Protein AF-A0A9E3G7X3-F1 (afdb_monomer)

Sequence (199 aa):
NNFGLGNSGVGNTGIGNAAGGNTGFGNGGSGNTGFGDAGADNTGFFNAGSANTGFWNSSDANTGNGNSGVANTGFWNSGNANTGFGNTTNSGATNSGYDNTGTYVSGFGNTASGGQVNNGISGVGNRASGGAENVSVSGFFNTFTAGNYINGYGSGIGNTGLALSLPDFGLPGATYSGSTSGFFNMGSDLSGIFSLGAL

Solvent-accessible surface area (backbone atoms only — not comparable to full-atom values): 8558 Å² total; per-residue (Å²): 106,64,45,79,45,78,56,43,72,40,50,25,37,40,37,48,26,33,52,23,47,24,35,40,35,46,23,38,37,36,47,24,42,31,35,49,26,36,41,34,49,26,36,41,34,45,28,38,37,34,48,26,37,38,33,48,26,31,48,29,49,24,37,41,37,48,28,34,41,38,44,29,37,39,35,47,28,34,39,30,55,32,76,49,39,35,38,65,45,36,50,88,38,58,55,48,60,36,51,37,42,47,34,29,24,38,39,38,53,26,41,43,50,66,28,84,43,44,43,70,31,45,45,50,60,12,48,21,61,32,36,51,22,16,34,21,16,21,37,70,52,3,38,8,46,31,22,64,55,38,10,7,54,20,42,54,40,50,4,35,9,42,46,58,69,68,84,88,83,87,62,94,78,60,55,30,26,5,38,15,17,30,37,44,20,40,30,54,37,76,54,54,50,76,52,49,74,57,133

Structure (mmCIF, N/CA/C/O backbone):
data_AF-A0A9E3G7X3-F1
#
_entry.id   AF-A0A9E3G7X3-F1
#
loop_
_atom_site.group_PDB
_atom_site.id
_atom_site.type_symbol
_atom_site.label_atom_id
_atom_site.label_alt_id
_atom_site.label_comp_id
_atom_site.label_asym_id
_atom_site.label_entity_id
_atom_site.label_seq_id
_atom_site.pdbx_PDB_ins_code
_atom_site.Cartn_x
_atom_site.Cartn_y
_atom_site.Cartn_z
_atom_site.occupancy
_atom_site.B_iso_or_equiv
_atom_site.auth_seq_id
_atom_site.auth_comp_id
_atom_site.auth_asym_id
_atom_site.auth_atom_id
_atom_site.pdbx_PDB_model_num
ATOM 1 N N . ASN A 1 1 ? 23.706 0.428 -26.810 1.00 90.19 1 ASN A N 1
ATOM 2 C CA . ASN A 1 1 ? 22.729 0.399 -27.926 1.00 90.19 1 ASN A CA 1
ATOM 3 C C . ASN A 1 1 ? 21.332 0.213 -27.369 1.00 90.19 1 ASN A C 1
ATOM 5 O O . ASN A 1 1 ? 21.219 -0.334 -26.279 1.00 90.19 1 ASN A O 1
ATOM 9 N N . ASN A 1 2 ? 20.312 0.650 -28.105 1.00 96.50 2 ASN A N 1
ATOM 10 C CA . ASN A 1 2 ? 18.897 0.403 -27.809 1.00 96.50 2 ASN A CA 1
ATOM 11 C C . ASN A 1 2 ? 18.303 -0.453 -28.937 1.00 96.50 2 ASN A C 1
ATOM 13 O O . ASN A 1 2 ? 18.850 -0.465 -30.042 1.00 96.50 2 ASN A O 1
ATOM 17 N N . PHE A 1 3 ? 17.190 -1.134 -28.677 1.00 97.69 3 PHE A N 1
ATOM 18 C CA . PHE A 1 3 ? 16.440 -1.907 -29.667 1.00 97.69 3 PHE A CA 1
ATOM 19 C C . PHE A 1 3 ? 14.992 -1.408 -29.746 1.00 97.69 3 PHE A C 1
ATOM 21 O O . PHE A 1 3 ? 14.364 -1.152 -28.721 1.00 97.69 3 PHE A O 1
ATOM 28 N N . GLY A 1 4 ? 14.456 -1.258 -30.959 1.00 97.12 4 GLY A N 1
ATOM 29 C CA . GLY A 1 4 ? 13.139 -0.659 -31.198 1.00 97.12 4 GLY A CA 1
ATOM 30 C C . GLY A 1 4 ? 13.181 0.864 -31.400 1.00 97.12 4 GLY A C 1
ATOM 31 O O . GLY A 1 4 ? 14.176 1.402 -31.884 1.00 97.12 4 GLY A O 1
ATOM 32 N N . LEU A 1 5 ? 12.082 1.561 -31.096 1.00 97.81 5 LEU A N 1
ATOM 33 C CA . LEU A 1 5 ? 11.776 2.895 -31.637 1.00 97.81 5 LEU A CA 1
ATOM 34 C C . LEU A 1 5 ? 11.761 3.996 -30.566 1.00 97.81 5 LEU A C 1
ATOM 36 O O . LEU A 1 5 ? 11.188 3.825 -29.498 1.00 97.81 5 LEU A O 1
ATOM 40 N N . GLY A 1 6 ? 12.347 5.160 -30.858 1.00 97.19 6 GLY A N 1
ATOM 41 C CA . GLY A 1 6 ? 12.236 6.354 -30.001 1.00 97.19 6 GLY A CA 1
ATOM 42 C C . GLY A 1 6 ? 12.874 6.249 -28.606 1.00 97.19 6 GLY A C 1
ATOM 43 O O . GLY A 1 6 ? 12.616 7.101 -27.765 1.00 97.19 6 GLY A O 1
ATOM 44 N N . ASN A 1 7 ? 13.687 5.221 -28.338 1.00 97.69 7 ASN A N 1
ATOM 45 C CA . ASN A 1 7 ? 14.315 5.019 -27.031 1.00 97.69 7 ASN A CA 1
ATOM 46 C C . ASN A 1 7 ? 15.522 5.954 -26.827 1.00 97.69 7 ASN A C 1
ATOM 48 O O . ASN A 1 7 ? 16.481 5.900 -27.603 1.00 97.69 7 ASN A O 1
ATOM 52 N N . SER A 1 8 ? 15.518 6.732 -25.745 1.00 97.12 8 SER A N 1
ATOM 53 C CA . SER A 1 8 ? 16.608 7.629 -25.340 1.00 97.12 8 SER A CA 1
ATOM 54 C C . SER A 1 8 ? 17.508 6.982 -24.282 1.00 97.12 8 SER A C 1
ATOM 56 O O . SER A 1 8 ? 17.023 6.254 -23.418 1.00 97.12 8 SER A O 1
ATOM 58 N N . GLY A 1 9 ? 18.817 7.242 -24.328 1.00 95.62 9 GLY A N 1
ATOM 59 C CA . GLY A 1 9 ? 19.801 6.649 -23.414 1.00 95.62 9 GLY A CA 1
ATOM 60 C C . GLY A 1 9 ? 20.298 5.262 -23.854 1.00 95.62 9 GLY A C 1
ATOM 61 O O . GLY A 1 9 ? 20.584 5.084 -25.039 1.00 95.62 9 GLY A O 1
ATOM 62 N N . VAL A 1 10 ? 20.474 4.301 -22.935 1.00 96.88 10 VAL A N 1
ATOM 63 C CA . VAL A 1 10 ? 21.293 3.085 -23.167 1.00 96.88 10 VAL A CA 1
ATOM 64 C C . VAL A 1 10 ? 20.646 1.785 -22.670 1.00 96.88 10 VAL A C 1
ATOM 66 O O . VAL A 1 10 ? 20.253 1.676 -21.517 1.00 96.88 10 VAL A O 1
ATOM 69 N N . GLY A 1 11 ? 20.634 0.742 -23.506 1.00 97.44 11 GLY A N 1
ATOM 70 C CA . GLY A 1 11 ? 20.198 -0.612 -23.132 1.00 97.44 11 GLY A CA 1
ATOM 71 C C . GLY A 1 11 ? 18.681 -0.816 -23.162 1.00 97.44 11 GLY A C 1
ATOM 72 O O . GLY A 1 11 ? 18.201 -1.851 -22.720 1.00 97.44 11 GLY A O 1
ATOM 73 N N . ASN A 1 12 ? 17.929 0.160 -23.673 1.00 98.19 12 ASN A N 1
ATOM 74 C CA . ASN A 1 12 ? 16.469 0.121 -23.703 1.00 98.19 12 ASN A CA 1
ATOM 75 C C . ASN A 1 12 ? 15.942 -0.752 -24.855 1.00 98.19 12 ASN A C 1
ATOM 77 O O . ASN A 1 12 ? 16.444 -0.658 -25.978 1.00 98.19 12 ASN A O 1
ATOM 81 N N . THR A 1 13 ? 14.898 -1.543 -24.596 1.00 98.62 13 THR A N 1
ATOM 82 C CA . THR A 1 13 ? 14.279 -2.483 -25.547 1.00 98.62 13 THR A CA 1
ATOM 83 C C . THR A 1 13 ? 12.776 -2.231 -25.657 1.00 98.62 13 THR A C 1
ATOM 85 O O . THR A 1 13 ? 12.042 -2.444 -24.700 1.00 98.62 13 THR A O 1
ATOM 88 N N . GLY A 1 14 ? 12.289 -1.812 -26.827 1.00 97.94 14 GLY A N 1
ATOM 89 C CA . GLY A 1 14 ? 10.863 -1.554 -27.070 1.00 97.94 14 GLY A CA 1
ATOM 90 C C . GLY A 1 14 ? 10.613 -0.165 -27.651 1.00 97.94 14 GLY A C 1
ATOM 91 O O . GLY A 1 14 ? 11.275 0.204 -28.622 1.00 97.94 14 GLY A O 1
ATOM 92 N N . ILE A 1 15 ? 9.658 0.601 -27.112 1.00 98.50 15 ILE A N 1
ATOM 93 C CA . ILE A 1 15 ? 9.260 1.904 -27.676 1.00 98.50 15 ILE A CA 1
ATOM 94 C C . ILE A 1 15 ? 9.267 3.021 -26.626 1.00 98.50 15 ILE A C 1
ATOM 96 O O . ILE A 1 15 ? 8.628 2.904 -25.588 1.00 98.50 15 ILE A O 1
ATOM 100 N N . GLY A 1 16 ? 9.918 4.145 -26.937 1.00 97.88 16 GLY A N 1
ATOM 101 C CA . GLY A 1 16 ? 9.778 5.409 -26.200 1.00 97.88 16 GLY A CA 1
ATOM 102 C C . GLY A 1 16 ? 10.362 5.432 -24.784 1.00 97.88 16 GLY A C 1
ATOM 103 O O . GLY A 1 16 ? 10.034 6.333 -24.019 1.00 97.88 16 GLY A O 1
ATOM 104 N N . ASN A 1 17 ? 11.201 4.462 -24.416 1.00 98.25 17 ASN A N 1
ATOM 105 C CA . ASN A 1 17 ? 11.789 4.387 -23.077 1.00 98.25 17 ASN A CA 1
ATOM 106 C C . ASN A 1 17 ? 12.952 5.385 -22.908 1.00 98.25 17 ASN A C 1
ATOM 108 O O . ASN A 1 17 ? 13.669 5.680 -23.869 1.00 98.25 17 ASN A O 1
ATOM 112 N N . ALA A 1 18 ? 13.180 5.866 -21.686 1.00 97.94 18 ALA A N 1
ATOM 113 C CA . ALA A 1 18 ? 14.187 6.877 -21.356 1.00 97.94 18 ALA A CA 1
ATOM 114 C C . ALA A 1 18 ? 15.157 6.421 -20.249 1.00 97.94 18 ALA A C 1
ATOM 116 O O . ALA A 1 18 ? 14.822 5.585 -19.417 1.00 97.94 18 ALA A O 1
ATOM 117 N N . ALA A 1 19 ? 16.356 7.014 -20.228 1.00 96.94 19 ALA A N 1
ATOM 118 C CA . ALA A 1 19 ? 17.500 6.636 -19.389 1.00 96.94 19 ALA A CA 1
ATOM 119 C C . ALA A 1 19 ? 18.101 5.252 -19.726 1.00 96.94 19 ALA A C 1
ATOM 121 O O . ALA A 1 19 ? 18.911 5.212 -20.655 1.00 96.94 19 ALA A O 1
ATOM 122 N N . GLY A 1 20 ? 17.786 4.125 -19.073 1.00 96.94 20 GLY A N 1
ATOM 123 C CA . GLY A 1 20 ? 18.465 2.876 -19.462 1.00 96.94 20 GLY A CA 1
ATOM 124 C C . GLY A 1 20 ? 17.998 1.529 -18.910 1.00 96.94 20 GLY A C 1
ATOM 125 O O . GLY A 1 20 ? 17.406 1.424 -17.847 1.00 96.94 20 GLY A O 1
ATOM 126 N N . GLY A 1 21 ? 18.306 0.464 -19.653 1.00 97.62 21 GLY A N 1
ATOM 127 C CA . GLY A 1 21 ? 17.994 -0.926 -19.286 1.00 97.62 21 GLY A CA 1
ATOM 128 C C . GLY A 1 21 ? 16.502 -1.285 -19.231 1.00 97.62 21 GLY A C 1
ATOM 129 O O . GLY A 1 21 ? 16.170 -2.388 -18.809 1.00 97.62 21 GLY A O 1
ATOM 130 N N . ASN A 1 22 ? 15.600 -0.388 -19.634 1.00 98.38 22 ASN A N 1
ATOM 131 C CA . ASN A 1 22 ? 14.158 -0.615 -19.563 1.00 98.38 22 ASN A CA 1
ATOM 132 C C . ASN A 1 22 ? 13.673 -1.491 -20.726 1.00 98.38 22 ASN A C 1
ATOM 134 O O . ASN A 1 22 ? 14.136 -1.345 -21.861 1.00 98.38 22 ASN A O 1
ATOM 138 N N . THR A 1 23 ? 12.678 -2.336 -20.467 1.00 98.62 23 THR A N 1
ATOM 139 C CA . THR A 1 23 ? 12.019 -3.175 -21.475 1.00 98.62 23 THR A CA 1
ATOM 140 C C . THR A 1 23 ? 10.526 -2.857 -21.544 1.00 98.62 23 THR A C 1
ATOM 142 O O . THR A 1 23 ? 9.855 -2.798 -20.519 1.00 98.62 23 THR A O 1
ATOM 145 N N . GLY A 1 24 ? 9.988 -2.671 -22.750 1.00 98.19 24 GLY A N 1
ATOM 146 C CA . GLY A 1 24 ? 8.573 -2.367 -22.976 1.00 98.19 24 GLY A CA 1
ATOM 147 C C . GLY A 1 24 ? 8.337 -0.962 -23.530 1.00 98.19 24 GLY A C 1
ATOM 148 O O . GLY A 1 24 ? 8.945 -0.586 -24.537 1.00 98.19 24 GLY A O 1
ATOM 149 N N . PHE A 1 25 ? 7.401 -0.216 -22.943 1.00 98.56 25 PHE A N 1
ATOM 150 C CA . PHE A 1 25 ? 6.787 0.952 -23.583 1.00 98.56 25 PHE A CA 1
ATOM 151 C C . PHE A 1 25 ? 6.736 2.180 -22.664 1.00 98.56 25 PHE A C 1
ATOM 153 O O . PHE A 1 25 ?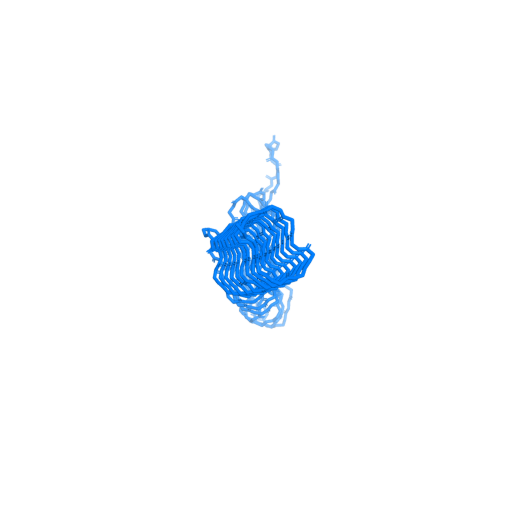 6.021 2.184 -21.669 1.00 98.56 25 PHE A O 1
ATOM 160 N N . GLY A 1 26 ? 7.418 3.261 -23.043 1.00 98.12 26 GLY A N 1
ATOM 161 C CA . GLY A 1 26 ? 7.316 4.563 -22.372 1.00 98.12 26 GLY A CA 1
ATOM 162 C C . GLY A 1 26 ? 7.872 4.614 -20.945 1.00 98.12 26 GLY A C 1
ATOM 163 O O . GLY A 1 26 ? 7.539 5.540 -20.211 1.00 98.12 26 GLY A O 1
ATOM 164 N N . ASN A 1 27 ? 8.700 3.646 -20.545 1.00 98.44 27 ASN A N 1
ATOM 165 C CA . ASN A 1 27 ? 9.263 3.580 -19.198 1.00 98.44 27 ASN A CA 1
ATOM 166 C C . ASN A 1 27 ? 10.404 4.595 -19.026 1.00 98.44 27 ASN A C 1
ATOM 168 O O . ASN A 1 27 ? 11.242 4.754 -19.919 1.00 98.44 27 ASN A O 1
ATOM 172 N N . GLY A 1 28 ? 10.468 5.268 -17.878 1.00 97.88 28 GLY A N 1
ATOM 173 C CA . GLY A 1 28 ? 11.452 6.312 -17.591 1.00 97.88 28 GLY A CA 1
ATOM 174 C C . GLY A 1 28 ? 12.301 6.001 -16.364 1.00 97.88 28 GLY A C 1
ATOM 175 O O . GLY A 1 28 ? 11.782 5.937 -15.256 1.00 97.88 28 GLY A O 1
ATOM 176 N N . GLY A 1 29 ? 13.617 5.874 -16.545 1.00 97.25 29 GLY A N 1
ATOM 177 C CA . GLY A 1 29 ? 14.556 5.597 -15.454 1.00 97.25 29 GLY A CA 1
ATOM 178 C C . GLY A 1 29 ? 15.401 4.360 -15.742 1.00 97.25 29 GLY A C 1
ATOM 179 O O . GLY A 1 29 ? 15.923 4.231 -16.851 1.00 97.25 29 GLY A O 1
ATOM 180 N N . SER A 1 30 ? 15.576 3.474 -14.763 1.00 98.12 30 SER A N 1
ATOM 181 C CA . SER A 1 30 ? 16.470 2.314 -14.868 1.00 98.12 30 SER A CA 1
ATOM 182 C C . SER A 1 30 ? 15.759 0.972 -14.694 1.00 98.12 30 SER A C 1
ATOM 184 O O . SER A 1 30 ? 15.045 0.786 -13.720 1.00 98.12 30 SER A O 1
ATOM 186 N N . GLY A 1 31 ? 15.999 0.013 -15.591 1.00 98.12 31 GLY A N 1
ATOM 187 C CA . GLY A 1 31 ? 15.657 -1.406 -15.375 1.00 98.12 31 GLY A CA 1
ATOM 188 C C . GLY A 1 31 ? 14.166 -1.780 -15.425 1.00 98.12 31 GLY A C 1
ATOM 189 O O . GLY A 1 31 ? 13.826 -2.951 -15.270 1.00 98.12 31 GLY A O 1
ATOM 190 N N . ASN A 1 32 ? 13.263 -0.826 -15.669 1.00 98.56 32 ASN A N 1
ATOM 191 C CA . ASN A 1 32 ? 11.822 -1.070 -15.588 1.00 98.56 32 ASN A CA 1
ATOM 192 C C . ASN A 1 32 ? 11.317 -1.954 -16.747 1.00 98.56 32 ASN A C 1
ATOM 194 O O . ASN A 1 32 ? 11.639 -1.699 -17.913 1.00 98.56 32 ASN A O 1
ATOM 198 N N . THR A 1 33 ? 10.492 -2.958 -16.448 1.00 98.69 33 THR A N 1
ATOM 199 C CA . THR A 1 33 ? 9.965 -3.941 -17.412 1.00 98.69 33 THR A CA 1
ATOM 200 C C . THR A 1 33 ? 8.437 -3.895 -17.460 1.00 98.69 33 THR A C 1
ATOM 202 O O . THR A 1 33 ? 7.761 -4.529 -16.653 1.00 98.69 33 THR A O 1
ATOM 205 N N . GLY A 1 34 ? 7.874 -3.151 -18.413 1.00 98.25 34 GLY A N 1
ATOM 206 C CA . GLY A 1 34 ? 6.443 -2.839 -18.389 1.00 98.25 34 GLY A CA 1
ATOM 207 C C . GLY A 1 34 ? 5.985 -1.720 -19.323 1.00 98.25 34 GLY A C 1
ATOM 208 O O . GLY A 1 34 ? 6.565 -1.513 -20.395 1.00 98.25 34 GLY A O 1
ATOM 209 N N . PHE A 1 35 ? 4.929 -1.014 -18.921 1.00 98.62 35 PHE A N 1
ATOM 210 C CA . PHE A 1 35 ? 4.345 0.124 -19.634 1.00 98.62 35 PHE A CA 1
ATOM 211 C C . PHE A 1 35 ? 4.196 1.342 -18.714 1.00 98.62 35 PHE A C 1
ATOM 213 O O . PHE A 1 35 ? 3.469 1.287 -17.723 1.00 98.62 35 PHE A O 1
ATOM 220 N N . GLY A 1 36 ? 4.788 2.476 -19.090 1.00 98.25 36 GLY A N 1
ATOM 221 C CA . GLY A 1 36 ? 4.655 3.748 -18.374 1.00 98.25 36 GLY A CA 1
ATOM 222 C C . GLY A 1 36 ? 5.210 3.742 -16.946 1.00 98.25 36 GLY A C 1
ATOM 223 O O . GLY A 1 36 ? 4.801 4.581 -16.147 1.00 98.25 36 GLY A O 1
ATOM 224 N N . ASP A 1 37 ? 6.095 2.800 -16.612 1.00 98.50 37 ASP A N 1
ATOM 225 C CA . ASP A 1 37 ? 6.743 2.717 -15.301 1.00 98.50 37 ASP A CA 1
ATOM 226 C C . ASP A 1 37 ? 7.823 3.809 -15.150 1.00 98.50 37 ASP A C 1
ATOM 228 O O . ASP A 1 37 ? 8.566 4.102 -16.092 1.00 98.50 37 ASP A O 1
ATOM 232 N N . ALA A 1 38 ? 7.938 4.407 -13.963 1.00 98.38 38 ALA A N 1
ATOM 233 C CA . ALA A 1 38 ? 8.836 5.524 -13.678 1.00 98.38 38 ALA A CA 1
ATOM 234 C C . ALA A 1 38 ? 9.695 5.275 -12.426 1.00 98.38 38 ALA A C 1
ATOM 236 O O . ALA A 1 38 ? 9.171 5.032 -11.343 1.00 98.38 38 ALA A O 1
ATOM 237 N N . GLY A 1 39 ? 11.017 5.404 -12.550 1.00 98.00 39 GLY A N 1
ATOM 238 C CA . GLY A 1 39 ? 11.973 5.173 -11.463 1.00 98.00 39 GLY A CA 1
ATOM 239 C C . GLY A 1 39 ? 12.878 3.971 -11.735 1.00 98.00 39 GLY A C 1
ATOM 240 O O . GLY A 1 39 ? 13.486 3.908 -12.805 1.00 98.00 39 GLY A O 1
ATOM 241 N N . ALA A 1 40 ? 13.011 3.053 -10.779 1.00 98.50 40 ALA A N 1
ATOM 242 C CA . ALA A 1 40 ? 13.973 1.950 -10.836 1.00 98.50 40 ALA A CA 1
ATOM 243 C C . ALA A 1 40 ? 13.321 0.566 -10.689 1.00 98.50 40 ALA A C 1
ATOM 245 O O . ALA A 1 40 ? 12.517 0.353 -9.790 1.00 98.50 40 ALA A O 1
ATOM 246 N N . ASP A 1 41 ? 13.718 -0.393 -11.526 1.00 98.56 41 ASP A N 1
ATOM 247 C CA . ASP A 1 41 ? 13.474 -1.837 -11.373 1.00 98.56 41 ASP A CA 1
ATOM 248 C C . ASP A 1 41 ? 11.997 -2.253 -11.186 1.00 98.56 41 ASP A C 1
ATOM 250 O O . ASP A 1 41 ? 11.698 -3.333 -10.673 1.00 98.56 41 ASP A O 1
ATOM 254 N N . ASN A 1 42 ? 11.047 -1.413 -11.610 1.00 98.62 42 ASN A N 1
ATOM 255 C CA . ASN A 1 42 ? 9.621 -1.727 -11.543 1.00 98.62 42 ASN A CA 1
ATOM 256 C C . ASN A 1 42 ? 9.225 -2.728 -12.641 1.00 98.62 42 ASN A C 1
ATOM 258 O O . ASN A 1 42 ? 9.807 -2.738 -13.725 1.00 98.62 42 ASN A O 1
ATOM 262 N N . THR A 1 43 ? 8.208 -3.551 -12.394 1.00 98.75 43 THR A N 1
AT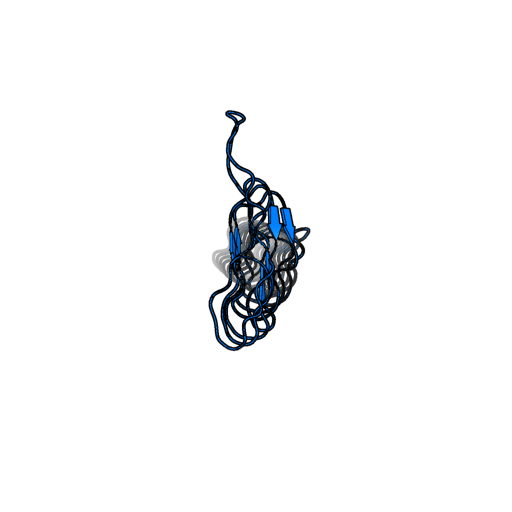OM 263 C CA . THR A 1 43 ? 7.688 -4.519 -13.369 1.00 98.75 43 THR A CA 1
ATOM 264 C C . THR A 1 43 ? 6.165 -4.453 -13.462 1.00 98.75 43 THR A C 1
ATOM 266 O O . THR A 1 43 ? 5.468 -4.913 -12.557 1.00 98.75 43 THR A O 1
ATOM 269 N N . GLY A 1 44 ? 5.632 -3.941 -14.574 1.00 98.38 44 GLY A N 1
ATOM 270 C CA . GLY A 1 44 ? 4.208 -4.039 -14.899 1.00 98.38 44 GLY A CA 1
ATOM 271 C C . GLY A 1 44 ? 3.648 -2.836 -15.654 1.00 98.38 44 GLY A C 1
ATOM 272 O O . GLY A 1 44 ? 3.853 -2.714 -16.860 1.00 98.38 44 GLY A O 1
ATOM 273 N N . PHE A 1 45 ? 2.822 -2.031 -14.984 1.00 98.69 45 PHE A N 1
ATOM 274 C CA . PHE A 1 45 ? 2.076 -0.932 -15.595 1.00 98.69 45 PHE A CA 1
ATOM 275 C C . PHE A 1 45 ? 1.948 0.268 -14.643 1.00 98.69 45 PHE A C 1
ATOM 277 O O . PHE A 1 45 ? 1.309 0.169 -13.593 1.00 98.69 45 PHE A O 1
ATOM 284 N N . PHE A 1 46 ? 2.452 1.429 -15.064 1.00 98.56 46 PHE A N 1
ATOM 285 C CA . PHE A 1 46 ? 2.280 2.727 -14.398 1.00 98.56 46 PHE A CA 1
ATOM 286 C C . PHE A 1 46 ? 2.723 2.774 -12.922 1.00 98.56 46 PHE A C 1
ATOM 288 O O . PHE A 1 46 ? 2.114 3.478 -12.115 1.00 98.56 46 PHE A O 1
ATOM 295 N N . ASN A 1 47 ? 3.756 2.022 -12.544 1.00 98.56 47 ASN A N 1
ATOM 296 C CA . ASN A 1 47 ? 4.342 2.093 -11.205 1.00 98.56 47 ASN A CA 1
ATOM 297 C C . ASN A 1 47 ? 5.327 3.273 -11.104 1.00 98.56 47 ASN A C 1
ATOM 299 O O . ASN A 1 47 ? 5.993 3.606 -12.083 1.00 98.56 47 ASN A O 1
ATOM 303 N N . ALA A 1 48 ? 5.449 3.892 -9.927 1.00 98.44 48 ALA A N 1
ATOM 304 C CA . ALA A 1 48 ? 6.294 5.068 -9.703 1.00 98.44 48 ALA A CA 1
ATOM 305 C C . ALA A 1 48 ? 7.160 4.942 -8.434 1.00 98.44 48 ALA A C 1
ATOM 307 O O . ALA A 1 48 ? 6.636 4.938 -7.324 1.00 98.44 48 ALA A O 1
ATOM 308 N N . GLY A 1 49 ? 8.484 4.909 -8.587 1.00 98.06 49 GLY A N 1
ATOM 309 C CA . GLY A 1 49 ? 9.456 4.715 -7.503 1.00 98.06 49 GLY A CA 1
ATOM 310 C C . GLY A 1 49 ? 10.348 3.504 -7.775 1.00 98.06 49 GLY A C 1
ATOM 311 O O . GLY A 1 49 ? 10.821 3.366 -8.905 1.00 98.06 49 GLY A O 1
ATOM 312 N N . SER A 1 50 ? 10.601 2.643 -6.786 1.00 98.50 50 SER A N 1
ATOM 313 C CA . SER A 1 50 ? 11.599 1.563 -6.909 1.00 98.50 50 SER A CA 1
ATOM 314 C C . SER A 1 50 ? 11.028 0.159 -6.687 1.00 98.50 50 SER A C 1
ATOM 316 O O . SER A 1 50 ? 10.295 -0.069 -5.731 1.00 98.50 50 SER A O 1
ATOM 318 N N . ALA A 1 51 ? 11.437 -0.820 -7.497 1.00 98.56 51 ALA A N 1
ATOM 319 C CA . ALA A 1 51 ? 11.206 -2.256 -7.290 1.00 98.56 51 ALA A CA 1
ATOM 320 C C . ALA A 1 51 ? 9.732 -2.688 -7.094 1.00 98.56 51 ALA A C 1
ATOM 322 O O . ALA A 1 51 ? 9.460 -3.712 -6.463 1.00 98.56 51 ALA A O 1
ATOM 323 N N . ASN A 1 52 ? 8.760 -1.930 -7.614 1.00 98.62 52 ASN A N 1
ATOM 324 C CA . ASN A 1 52 ? 7.346 -2.295 -7.516 1.00 98.62 52 ASN A CA 1
ATOM 325 C C . ASN A 1 52 ? 6.953 -3.318 -8.593 1.00 98.62 52 ASN A C 1
ATOM 327 O O . ASN A 1 52 ? 7.388 -3.216 -9.737 1.00 98.62 52 ASN A O 1
ATOM 331 N N . THR A 1 53 ? 6.069 -4.260 -8.268 1.00 98.75 53 THR A N 1
ATOM 332 C CA . THR A 1 53 ? 5.546 -5.265 -9.207 1.00 98.75 53 THR A CA 1
ATOM 333 C C . THR A 1 53 ? 4.024 -5.179 -9.315 1.00 98.75 53 THR A C 1
ATOM 335 O O . THR A 1 53 ? 3.318 -5.354 -8.324 1.00 98.75 53 THR A O 1
ATOM 338 N N . GLY A 1 54 ? 3.498 -4.969 -10.522 1.00 98.38 54 GLY A N 1
ATOM 339 C CA . GLY A 1 54 ? 2.063 -4.936 -10.810 1.00 98.38 54 GLY A CA 1
ATOM 340 C C . GLY A 1 54 ? 1.597 -3.609 -11.408 1.00 98.38 54 GLY A C 1
ATOM 341 O O . GLY A 1 54 ? 2.140 -3.169 -12.418 1.00 98.38 54 GLY A O 1
ATOM 342 N N . PHE A 1 55 ? 0.554 -3.005 -10.838 1.00 98.69 55 PHE A N 1
ATOM 343 C CA . PHE A 1 55 ? -0.194 -1.903 -11.452 1.00 98.69 55 PHE A CA 1
ATOM 344 C C . PHE A 1 55 ? -0.315 -0.697 -10.515 1.00 98.69 55 PHE A C 1
ATOM 346 O O . PHE A 1 55 ? -0.763 -0.859 -9.382 1.00 98.69 55 PHE A O 1
ATOM 353 N N . TRP A 1 56 ? -0.021 0.513 -10.996 1.00 98.44 56 TRP A N 1
ATOM 354 C CA . TRP A 1 56 ? -0.300 1.782 -10.294 1.00 98.44 56 TRP A CA 1
ATOM 355 C C . TRP A 1 56 ? 0.274 1.898 -8.866 1.00 98.44 56 TRP A C 1
ATOM 357 O O . TRP A 1 56 ? -0.276 2.622 -8.037 1.00 98.44 56 TRP A O 1
ATOM 367 N N . ASN A 1 57 ? 1.354 1.179 -8.545 1.00 98.31 57 ASN A N 1
ATOM 368 C CA . ASN A 1 57 ? 1.990 1.274 -7.229 1.00 98.31 57 ASN A CA 1
ATOM 369 C C . ASN A 1 57 ? 2.907 2.506 -7.135 1.00 98.31 57 ASN A C 1
ATOM 371 O O . ASN A 1 57 ? 3.440 2.963 -8.145 1.00 98.31 57 ASN A O 1
ATOM 375 N N . SER A 1 58 ? 3.120 3.032 -5.927 1.00 98.00 58 SER A N 1
ATOM 376 C CA . SER A 1 58 ? 3.894 4.258 -5.695 1.00 98.00 58 SER A CA 1
ATOM 377 C C . SER A 1 58 ? 4.811 4.189 -4.466 1.00 98.00 58 SER A C 1
ATOM 379 O O . SER A 1 58 ? 4.461 3.592 -3.448 1.00 98.00 58 SER A O 1
ATOM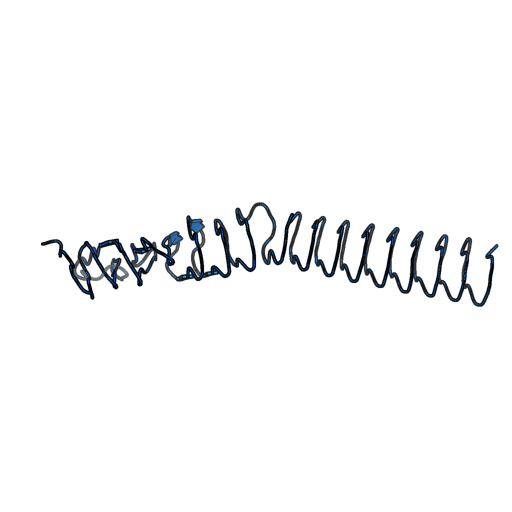 381 N N . SER A 1 59 ? 5.973 4.844 -4.549 1.00 97.56 59 SER A N 1
ATOM 382 C CA . SER A 1 59 ? 7.137 4.626 -3.672 1.00 97.56 59 SER A CA 1
ATOM 383 C C . SER A 1 59 ? 7.755 3.244 -3.927 1.00 97.56 59 SER A C 1
ATOM 385 O O . SER A 1 59 ? 8.100 2.982 -5.077 1.00 97.56 59 SER A O 1
ATOM 387 N N . ASP A 1 60 ? 7.968 2.370 -2.938 1.00 98.00 60 ASP A N 1
ATOM 388 C CA . ASP A 1 60 ? 9.039 1.364 -3.054 1.00 98.00 60 ASP A CA 1
ATOM 389 C C . ASP A 1 60 ? 8.636 -0.063 -2.655 1.00 98.00 60 ASP A C 1
ATOM 391 O O . ASP A 1 60 ? 7.953 -0.280 -1.661 1.00 98.00 60 ASP A O 1
ATOM 395 N N . ALA A 1 61 ? 9.123 -1.060 -3.397 1.00 98.19 61 ALA A N 1
ATOM 396 C CA . ALA A 1 61 ? 9.000 -2.498 -3.132 1.00 98.19 61 ALA A CA 1
ATOM 397 C C . ALA A 1 61 ? 7.561 -3.053 -3.003 1.00 98.19 61 ALA A C 1
ATOM 399 O O . ALA A 1 61 ? 7.357 -4.116 -2.412 1.00 98.19 61 ALA A O 1
ATOM 400 N N . ASN A 1 62 ? 6.544 -2.368 -3.536 1.00 98.06 62 ASN A N 1
ATOM 401 C CA . ASN A 1 62 ? 5.157 -2.829 -3.441 1.00 98.06 62 ASN A CA 1
ATOM 402 C C . ASN A 1 62 ? 4.825 -3.908 -4.481 1.00 98.06 62 ASN A C 1
ATOM 404 O O . ASN A 1 62 ? 5.270 -3.836 -5.623 1.00 98.06 62 ASN A O 1
ATOM 408 N N . THR A 1 63 ? 3.970 -4.867 -4.129 1.00 98.38 63 THR A N 1
ATOM 409 C CA . THR A 1 63 ? 3.490 -5.925 -5.032 1.00 98.38 63 THR A CA 1
ATOM 410 C C . THR A 1 63 ? 1.964 -5.928 -5.111 1.00 98.38 63 THR A C 1
ATOM 412 O O . THR A 1 63 ? 1.289 -6.082 -4.098 1.00 98.38 63 THR A O 1
ATOM 415 N N . GLY A 1 64 ? 1.400 -5.817 -6.314 1.00 97.75 64 GLY A N 1
ATOM 416 C CA . GLY A 1 64 ? -0.043 -5.872 -6.562 1.00 97.75 64 GLY A CA 1
ATOM 417 C C . GLY A 1 64 ? -0.577 -4.619 -7.255 1.00 97.75 64 GLY A C 1
ATOM 418 O O . GLY A 1 64 ? -0.037 -4.217 -8.286 1.00 97.75 64 GLY A O 1
ATOM 419 N N . ASN A 1 65 ? -1.666 -4.035 -6.751 1.00 97.94 65 ASN A N 1
ATOM 420 C CA . ASN A 1 65 ? -2.395 -2.956 -7.427 1.00 97.94 65 ASN A CA 1
ATOM 421 C C . ASN A 1 65 ? -2.625 -1.734 -6.522 1.00 97.94 65 ASN A C 1
ATOM 423 O O . ASN A 1 65 ? -3.205 -1.866 -5.446 1.00 97.94 65 ASN A O 1
ATOM 427 N N . GLY A 1 66 ? -2.238 -0.545 -6.985 1.00 97.06 66 GLY A N 1
ATOM 428 C CA . GLY A 1 66 ? -2.641 0.730 -6.386 1.00 97.06 66 GLY A CA 1
ATOM 429 C C . GLY A 1 66 ? -2.101 0.981 -4.977 1.00 97.06 66 GLY A C 1
ATOM 430 O O . GLY A 1 66 ? -2.737 1.701 -4.212 1.00 97.06 66 GLY A O 1
ATOM 431 N N . ASN A 1 67 ? -0.982 0.355 -4.599 1.00 97.00 67 ASN A N 1
ATOM 432 C CA . ASN A 1 67 ? -0.384 0.539 -3.277 1.00 97.00 67 ASN A CA 1
ATOM 433 C C . ASN A 1 67 ? 0.479 1.814 -3.211 1.00 97.00 67 ASN A C 1
ATOM 435 O O . ASN A 1 67 ? 0.986 2.294 -4.227 1.00 97.00 67 ASN A O 1
ATOM 439 N N . SER A 1 68 ? 0.680 2.358 -2.011 1.00 96.12 68 SER A N 1
ATOM 440 C CA . SER A 1 68 ? 1.475 3.571 -1.780 1.00 96.12 68 SER A CA 1
ATOM 441 C C . SER A 1 68 ? 2.297 3.490 -0.491 1.00 96.12 68 SER A C 1
ATOM 443 O O . SER A 1 68 ? 1.783 3.107 0.558 1.00 96.12 68 SER A O 1
ATOM 445 N N . GLY A 1 69 ? 3.575 3.866 -0.568 1.00 94.69 69 GLY A N 1
ATOM 446 C CA . GLY A 1 69 ? 4.548 3.717 0.522 1.00 94.69 69 GLY A CA 1
ATOM 447 C C . GLY A 1 69 ? 5.443 2.491 0.320 1.00 94.69 69 GLY A C 1
ATOM 448 O O . GLY A 1 69 ? 5.714 2.125 -0.820 1.00 94.69 69 GLY A O 1
ATOM 449 N N . VAL A 1 70 ? 5.964 1.884 1.388 1.00 95.69 70 VAL A N 1
ATOM 450 C CA . VAL A 1 70 ? 7.081 0.923 1.276 1.00 95.69 70 VAL A CA 1
ATOM 451 C C . VAL A 1 70 ? 6.653 -0.522 1.544 1.00 95.69 70 VAL A C 1
ATOM 453 O O . VAL A 1 70 ? 6.117 -0.816 2.603 1.00 95.69 70 VAL A O 1
ATOM 456 N N . ALA A 1 71 ? 6.991 -1.457 0.655 1.00 95.75 71 ALA A N 1
ATOM 457 C CA . ALA A 1 71 ? 6.888 -2.912 0.837 1.00 95.75 71 ALA A CA 1
ATOM 458 C C . ALA A 1 71 ? 5.469 -3.483 1.068 1.00 95.75 71 ALA A C 1
ATOM 460 O O . ALA A 1 71 ? 5.315 -4.519 1.718 1.00 95.75 71 ALA A O 1
ATOM 461 N N . ASN A 1 72 ? 4.415 -2.844 0.549 1.00 94.44 72 ASN A N 1
ATOM 462 C CA . ASN A 1 72 ? 3.047 -3.357 0.684 1.00 94.44 72 ASN A CA 1
ATOM 463 C C . ASN A 1 72 ? 2.729 -4.444 -0.365 1.00 94.44 72 ASN A C 1
ATOM 465 O O . ASN A 1 72 ? 3.080 -4.307 -1.533 1.00 94.44 72 ASN A O 1
ATOM 469 N N . THR A 1 73 ? 2.006 -5.496 0.019 1.00 95.19 73 THR A N 1
ATOM 470 C CA . THR A 1 73 ? 1.547 -6.593 -0.848 1.00 95.19 73 THR A CA 1
ATOM 471 C C . THR A 1 73 ? 0.018 -6.682 -0.875 1.00 95.19 73 THR A C 1
ATOM 473 O O . THR A 1 73 ? -0.627 -6.893 0.152 1.00 95.19 73 THR A O 1
ATOM 476 N N . GLY A 1 74 ? -0.580 -6.579 -2.060 1.00 93.88 74 GLY A N 1
ATOM 477 C CA . GLY A 1 74 ? -2.021 -6.697 -2.279 1.00 93.88 74 GLY A CA 1
ATOM 478 C C . GLY A 1 74 ? -2.604 -5.492 -3.011 1.00 93.88 74 GLY A C 1
ATOM 479 O O . GLY A 1 74 ? -2.067 -5.069 -4.036 1.00 93.88 74 GLY A O 1
ATOM 480 N N . PHE A 1 75 ? -3.734 -4.976 -2.528 1.00 94.50 75 PHE A N 1
ATOM 481 C CA . PHE A 1 75 ? -4.562 -4.019 -3.264 1.00 94.50 75 PHE A CA 1
ATOM 482 C C . PHE A 1 75 ? -4.883 -2.780 -2.421 1.00 94.50 75 PHE A C 1
ATOM 484 O O . PHE A 1 75 ? -5.404 -2.900 -1.312 1.00 94.50 75 PHE A O 1
ATOM 491 N N . TRP A 1 76 ? -4.616 -1.595 -2.971 1.00 93.31 76 TRP A N 1
ATOM 492 C CA . TRP A 1 76 ? -4.999 -0.289 -2.413 1.00 93.31 76 TRP A CA 1
ATOM 493 C C . TRP A 1 76 ? -4.525 -0.031 -0.973 1.00 93.31 76 TRP A C 1
ATOM 495 O O . TRP A 1 76 ? -5.200 0.650 -0.205 1.00 93.31 76 TRP A O 1
ATOM 505 N N . ASN A 1 77 ? -3.369 -0.576 -0.586 1.00 89.62 77 ASN A N 1
ATOM 506 C CA . ASN A 1 77 ? -2.776 -0.302 0.723 1.00 89.62 77 ASN A CA 1
ATOM 507 C C . ASN A 1 77 ? -1.991 1.021 0.695 1.00 89.62 77 ASN A C 1
ATOM 509 O O . ASN A 1 77 ? -1.244 1.277 -0.250 1.00 89.62 77 ASN A O 1
ATOM 513 N N . SER A 1 78 ? -2.094 1.828 1.749 1.00 90.12 78 SER A N 1
ATOM 514 C CA . SER A 1 78 ? -1.263 3.016 1.969 1.00 90.12 78 SER A CA 1
ATOM 515 C C . SER A 1 78 ? -0.521 2.922 3.300 1.00 90.12 78 SER A C 1
ATOM 517 O O . SER A 1 78 ? -1.134 2.669 4.337 1.00 90.12 78 SER A O 1
ATOM 519 N N . GLY A 1 79 ? 0.786 3.168 3.281 1.00 88.31 79 GLY A N 1
ATOM 520 C CA . GLY A 1 79 ? 1.668 3.025 4.437 1.00 88.31 79 GLY A CA 1
ATOM 521 C C . GLY A 1 79 ? 2.811 2.063 4.134 1.00 88.31 79 GLY A C 1
ATOM 522 O O . GLY A 1 79 ? 3.253 1.968 2.994 1.00 88.31 79 GLY A O 1
ATOM 523 N N . ASN A 1 80 ? 3.300 1.355 5.149 1.00 89.75 80 ASN A N 1
ATOM 524 C CA . ASN A 1 80 ? 4.465 0.480 5.027 1.00 89.75 80 ASN A CA 1
ATOM 525 C C . ASN A 1 80 ? 4.170 -0.973 5.434 1.00 89.75 80 ASN A C 1
ATOM 527 O O . ASN A 1 80 ? 3.441 -1.212 6.393 1.00 89.75 80 ASN A O 1
ATOM 531 N N . ALA A 1 81 ? 4.795 -1.919 4.728 1.00 90.56 81 ALA A N 1
ATOM 532 C CA . ALA A 1 81 ? 4.821 -3.368 4.940 1.00 90.56 81 ALA A CA 1
ATOM 533 C C . ALA A 1 81 ? 3.449 -4.079 4.994 1.00 90.56 81 ALA A C 1
ATOM 535 O O . ALA A 1 81 ? 3.351 -5.215 5.469 1.00 90.56 81 ALA A O 1
ATOM 536 N N . ASN A 1 82 ? 2.363 -3.441 4.549 1.00 85.31 82 ASN A N 1
ATOM 537 C CA . ASN A 1 82 ? 1.018 -4.012 4.655 1.00 85.31 82 ASN A CA 1
ATOM 538 C C . ASN A 1 82 ? 0.829 -5.233 3.768 1.00 85.31 82 ASN A C 1
ATOM 540 O O . ASN A 1 82 ? 1.265 -5.235 2.627 1.00 85.31 82 ASN A O 1
ATOM 544 N N . THR A 1 83 ? 0.097 -6.237 4.246 1.00 87.38 83 THR A N 1
ATOM 545 C CA . THR A 1 83 ? -0.384 -7.337 3.401 1.00 87.38 83 THR A CA 1
ATOM 546 C C . THR A 1 83 ? -1.905 -7.397 3.472 1.00 87.38 83 THR A C 1
ATOM 548 O O . THR A 1 83 ? -2.458 -7.587 4.553 1.00 87.38 83 THR A O 1
ATOM 551 N N . GLY A 1 84 ? -2.594 -7.221 2.340 1.00 84.81 84 GLY A N 1
ATOM 552 C CA . GLY A 1 84 ? -4.058 -7.291 2.275 1.00 84.81 84 GLY A CA 1
ATOM 553 C C . GLY A 1 84 ? -4.710 -6.286 1.324 1.00 84.81 84 GLY A C 1
ATOM 554 O O . GLY A 1 84 ? -4.171 -5.974 0.259 1.00 84.81 84 GLY A O 1
ATOM 555 N N . PHE A 1 85 ? -5.903 -5.824 1.705 1.00 85.69 85 PHE A N 1
ATOM 556 C CA . PHE A 1 85 ? -6.788 -4.991 0.890 1.00 85.69 85 PHE A CA 1
ATOM 557 C C . PHE A 1 85 ? -7.210 -3.742 1.675 1.00 85.69 85 PHE A C 1
ATOM 559 O O . PHE A 1 85 ? -7.918 -3.858 2.674 1.00 85.69 85 PHE A O 1
ATOM 566 N N . GLY A 1 86 ? -6.813 -2.553 1.216 1.00 81.81 86 GLY A N 1
ATOM 567 C CA . GLY A 1 86 ? -7.259 -1.287 1.808 1.00 81.81 86 GLY A CA 1
ATOM 568 C C . GLY A 1 86 ? -6.709 -0.983 3.209 1.00 81.81 86 GLY A C 1
ATOM 569 O O . GLY A 1 86 ? -7.371 -0.286 3.974 1.00 81.81 86 GLY A O 1
ATOM 570 N N . ASN A 1 87 ? -5.531 -1.498 3.586 1.00 76.12 87 ASN A N 1
ATOM 571 C CA . ASN A 1 87 ? -4.883 -1.075 4.835 1.00 76.12 87 ASN A CA 1
ATOM 572 C C . ASN A 1 87 ? -4.409 0.381 4.699 1.00 76.12 87 ASN A C 1
ATOM 574 O O . ASN A 1 87 ? -3.631 0.673 3.793 1.00 76.12 87 ASN A O 1
ATOM 578 N N . THR A 1 88 ? -4.831 1.282 5.593 1.00 78.69 88 THR A N 1
ATOM 579 C CA . THR A 1 88 ? -4.476 2.719 5.527 1.00 78.69 88 THR A CA 1
ATOM 580 C C . THR A 1 88 ? -3.418 3.167 6.546 1.00 78.69 88 THR A C 1
ATOM 582 O O . THR A 1 88 ? -3.151 4.360 6.681 1.00 78.69 88 THR A O 1
ATOM 585 N N . THR A 1 89 ? -2.844 2.236 7.306 1.00 72.62 89 THR A N 1
ATOM 586 C CA . THR A 1 89 ? -1.802 2.469 8.321 1.00 72.62 89 THR A CA 1
ATOM 587 C C . THR A 1 89 ? -0.644 1.493 8.098 1.00 72.62 89 THR A C 1
ATOM 589 O O . THR A 1 89 ? -0.824 0.480 7.436 1.00 72.62 89 THR A O 1
ATOM 592 N N . ASN A 1 90 ? 0.568 1.788 8.586 1.00 79.00 90 ASN A N 1
ATOM 593 C CA . ASN A 1 90 ? 1.721 0.883 8.427 1.00 79.00 90 ASN A CA 1
ATOM 594 C C . ASN A 1 90 ? 1.506 -0.411 9.215 1.00 79.00 90 ASN A C 1
ATOM 596 O O . ASN A 1 90 ? 1.198 -0.315 10.400 1.00 79.00 90 ASN A O 1
ATOM 600 N N . SER A 1 91 ? 1.771 -1.587 8.646 1.00 62.72 91 SER A N 1
ATOM 601 C CA . SER A 1 91 ? 1.743 -2.836 9.411 1.00 62.72 91 SER A CA 1
ATOM 602 C C . SER A 1 91 ? 2.787 -2.811 10.537 1.00 62.72 91 SER A C 1
ATOM 604 O O . SER A 1 91 ? 3.852 -2.198 10.438 1.00 62.72 91 SER A O 1
ATOM 606 N N . GLY A 1 92 ? 2.403 -3.376 11.681 1.00 56.28 92 GLY A N 1
ATOM 607 C CA . GLY A 1 92 ? 2.875 -2.917 12.995 1.00 56.28 92 GLY A CA 1
ATOM 608 C C . GLY A 1 92 ? 1.778 -2.115 13.706 1.00 56.28 92 GLY A C 1
ATOM 609 O O . GLY A 1 92 ? 1.553 -2.307 14.898 1.00 56.28 92 GLY A O 1
ATOM 610 N N . ALA A 1 93 ? 0.968 -1.365 12.950 1.00 57.34 93 ALA A N 1
ATOM 611 C CA . ALA A 1 93 ? -0.469 -1.329 13.190 1.00 57.34 93 ALA A CA 1
ATOM 612 C C . ALA A 1 93 ? -1.035 -2.735 12.948 1.00 57.34 93 ALA A C 1
ATOM 614 O O . ALA A 1 93 ? -0.790 -3.383 11.931 1.00 57.34 93 ALA A O 1
ATOM 615 N N . THR A 1 94 ? -1.769 -3.221 13.931 1.00 58.22 94 THR A N 1
ATOM 616 C CA . THR A 1 94 ? -2.224 -4.607 14.093 1.00 58.22 94 THR A CA 1
ATOM 617 C C . THR A 1 94 ? -3.617 -4.823 13.494 1.00 58.22 94 THR A C 1
ATOM 619 O O . THR 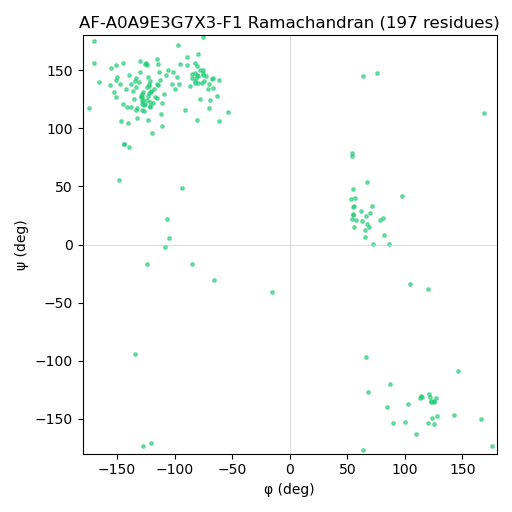A 1 94 ? -4.513 -5.363 14.143 1.00 58.22 94 THR A O 1
ATOM 622 N N . ASN A 1 95 ? -3.814 -4.368 12.253 1.00 64.31 95 ASN A N 1
ATOM 623 C CA . ASN A 1 95 ? -5.105 -4.445 11.566 1.00 64.31 95 ASN A CA 1
ATOM 624 C C . ASN A 1 95 ? -5.214 -5.691 10.668 1.00 64.31 95 ASN A C 1
ATOM 626 O O . ASN A 1 95 ? -4.207 -6.234 10.218 1.00 64.31 95 ASN A O 1
ATOM 630 N N . SER A 1 96 ? -6.437 -6.160 10.396 1.00 64.75 96 SER A N 1
ATOM 631 C CA . SER A 1 96 ? -6.684 -7.249 9.429 1.00 64.75 96 SER A CA 1
ATOM 632 C C . SER A 1 96 ? -8.101 -7.224 8.843 1.00 64.75 96 SER A C 1
ATOM 634 O O . SER A 1 96 ? -9.036 -6.765 9.489 1.00 64.75 96 SER A O 1
ATOM 636 N N . GLY A 1 97 ? -8.293 -7.723 7.620 1.00 68.94 97 GLY A N 1
ATOM 637 C CA . GLY A 1 97 ? -9.584 -7.670 6.918 1.00 68.94 97 GLY A CA 1
ATOM 638 C C . GLY A 1 97 ? -9.626 -6.578 5.845 1.00 68.94 97 GLY A C 1
ATOM 639 O O . GLY A 1 97 ? -8.673 -6.464 5.079 1.00 68.94 97 GLY A O 1
ATOM 640 N N . TYR A 1 98 ? -10.727 -5.827 5.758 1.00 67.88 98 TYR A N 1
ATOM 641 C CA . TYR A 1 98 ? -11.016 -4.877 4.677 1.00 67.88 98 TYR A CA 1
ATOM 642 C C . TYR A 1 98 ? -11.509 -3.524 5.211 1.00 67.88 98 TYR A C 1
ATOM 644 O O . TYR A 1 98 ? -12.386 -3.492 6.075 1.00 67.88 98 TYR A O 1
ATOM 652 N N . ASP A 1 99 ? -10.992 -2.425 4.650 1.00 71.38 99 ASP A N 1
ATOM 653 C CA . ASP A 1 99 ? -11.430 -1.042 4.930 1.00 71.38 99 ASP A CA 1
ATOM 654 C C . ASP A 1 99 ? -11.395 -0.684 6.433 1.00 71.38 99 ASP A C 1
ATOM 656 O O . ASP A 1 99 ? -12.362 -0.197 7.016 1.00 71.38 99 ASP A O 1
ATOM 660 N N . ASN A 1 100 ? -10.272 -1.004 7.091 1.00 70.75 100 ASN A N 1
ATOM 661 C CA . ASN A 1 100 ? -10.080 -0.809 8.530 1.00 70.75 100 ASN A CA 1
ATOM 662 C C . ASN A 1 100 ? -9.031 0.274 8.816 1.00 70.75 100 ASN A C 1
ATOM 664 O O . ASN A 1 100 ? -7.833 0.080 8.595 1.00 70.75 100 ASN A O 1
ATOM 668 N N . THR A 1 101 ? -9.475 1.397 9.380 1.00 70.50 101 THR A N 1
ATOM 669 C CA . THR A 1 101 ? -8.630 2.544 9.745 1.00 70.50 101 THR A CA 1
ATOM 670 C C . THR A 1 101 ? -8.310 2.531 11.239 1.00 70.50 101 THR A C 1
ATOM 672 O O . THR A 1 101 ? -9.214 2.375 12.055 1.00 70.50 101 THR A O 1
ATOM 675 N N . GLY A 1 102 ? -7.044 2.745 11.614 1.00 68.19 102 GLY A N 1
ATOM 676 C CA . GLY A 1 102 ? -6.590 2.818 13.012 1.00 68.19 102 GLY A CA 1
ATOM 677 C C . GLY A 1 102 ? -5.444 1.849 13.321 1.00 68.19 102 GLY A C 1
ATOM 678 O O . GLY A 1 102 ? -4.708 1.453 12.414 1.00 68.19 102 GLY A O 1
ATOM 679 N N . THR A 1 103 ? -5.314 1.446 14.587 1.00 68.75 103 THR A N 1
ATOM 680 C CA . THR A 1 103 ? -4.454 0.332 15.039 1.00 68.75 103 THR A CA 1
ATOM 681 C C . THR A 1 103 ? -5.295 -0.705 15.806 1.00 68.75 103 THR A C 1
ATOM 683 O O . THR A 1 103 ? -6.343 -0.354 16.340 1.00 68.75 103 THR A O 1
ATOM 686 N N . TYR A 1 104 ? -4.877 -1.976 15.860 1.00 70.00 104 TYR A N 1
ATOM 687 C CA . TYR A 1 104 ? -5.617 -3.069 16.522 1.00 70.00 104 TYR A CA 1
ATOM 688 C C . TYR A 1 104 ? -7.089 -3.225 16.054 1.00 70.00 104 TYR A C 1
ATOM 690 O O . TYR A 1 104 ? -7.977 -3.483 16.871 1.00 70.00 104 TYR A O 1
ATOM 698 N N . VAL A 1 105 ? -7.356 -3.065 14.746 1.00 70.50 105 VAL A N 1
ATOM 699 C CA . VAL A 1 105 ? -8.710 -3.103 14.143 1.00 70.50 105 VAL A CA 1
ATOM 700 C C . VAL A 1 105 ? -8.892 -4.281 13.173 1.00 70.50 105 VAL A C 1
ATOM 702 O O . VAL A 1 105 ? -8.133 -4.396 12.210 1.00 70.50 105 VAL A O 1
ATOM 705 N N . SER A 1 106 ? -9.917 -5.130 13.341 1.00 70.56 106 SER A N 1
ATOM 706 C CA . SER A 1 106 ? -10.119 -6.310 12.472 1.00 70.56 106 SER A CA 1
ATOM 707 C C . SER A 1 106 ? -11.545 -6.542 11.947 1.00 70.56 106 SER A C 1
ATOM 709 O O . SER A 1 106 ? -12.529 -6.324 12.641 1.00 70.56 106 SER A O 1
ATOM 711 N N . GLY A 1 107 ? -11.697 -7.013 10.705 1.00 73.81 107 GLY A N 1
ATOM 712 C CA . GLY A 1 107 ? -13.007 -7.288 10.085 1.00 73.81 107 GLY A CA 1
ATOM 713 C C . GLY A 1 107 ? -13.312 -6.386 8.886 1.00 73.81 107 GLY A C 1
ATOM 714 O O . GLY A 1 107 ? -12.461 -6.279 8.007 1.00 73.81 107 GLY A O 1
ATOM 715 N N . PHE A 1 108 ? -14.498 -5.773 8.818 1.00 71.00 108 PHE A N 1
ATOM 716 C CA . PHE A 1 108 ? -14.956 -4.991 7.658 1.00 71.00 108 PHE A CA 1
ATOM 717 C C . PHE A 1 108 ? -15.446 -3.580 8.033 1.00 71.00 108 PHE A C 1
ATOM 719 O O . PHE A 1 108 ? -16.440 -3.447 8.751 1.00 71.00 108 PHE A O 1
ATOM 726 N N . GLY A 1 109 ? -14.830 -2.535 7.470 1.00 72.94 109 GLY A N 1
ATOM 727 C CA . GLY A 1 109 ? -15.346 -1.158 7.529 1.00 72.94 109 GLY A CA 1
ATOM 728 C C . GLY A 1 109 ? -15.247 -0.498 8.910 1.00 72.94 109 GLY A C 1
ATOM 729 O O . GLY A 1 109 ? -16.150 0.244 9.306 1.00 72.94 109 GLY A O 1
ATOM 730 N N . ASN A 1 110 ? -14.209 -0.826 9.682 1.00 71.69 110 ASN A N 1
ATOM 731 C CA . ASN A 1 110 ? -14.069 -0.441 11.087 1.00 71.69 110 ASN A CA 1
ATOM 732 C C . ASN A 1 110 ? -13.108 0.760 11.270 1.00 71.69 110 ASN A C 1
ATOM 734 O O . ASN A 1 110 ? -12.151 0.930 10.515 1.00 71.69 110 ASN A O 1
ATOM 738 N N . THR A 1 111 ? -13.324 1.613 12.279 1.00 71.75 111 THR A N 1
ATOM 739 C CA . THR A 1 111 ? -12.571 2.874 12.462 1.00 71.75 111 THR A CA 1
ATOM 740 C C . THR A 1 111 ? -12.127 3.114 13.911 1.00 71.75 111 THR A C 1
ATOM 742 O O . THR A 1 111 ? -12.962 3.198 14.808 1.00 71.75 111 THR A O 1
ATOM 745 N N . ALA A 1 112 ? -10.829 3.332 14.128 1.00 70.19 112 ALA A N 1
ATOM 746 C CA . ALA A 1 112 ? -10.243 3.858 15.362 1.00 70.19 112 ALA A CA 1
ATOM 747 C C . ALA A 1 112 ? -9.557 5.205 15.096 1.00 70.19 112 ALA A C 1
ATOM 749 O O . ALA A 1 112 ? -8.693 5.288 14.218 1.00 70.19 112 ALA A O 1
ATOM 750 N N . SER A 1 113 ? -9.884 6.251 15.858 1.00 64.94 113 SER A N 1
ATOM 751 C CA . SER A 1 113 ? -9.177 7.540 15.767 1.00 64.94 113 SER A CA 1
ATOM 752 C C . SER A 1 113 ? -9.203 8.337 17.077 1.00 64.94 113 SER A C 1
ATOM 754 O O . SER A 1 113 ? -10.246 8.494 17.700 1.00 64.94 113 SER A O 1
ATOM 756 N N . GLY A 1 114 ? -8.053 8.838 17.538 1.00 52.41 114 GLY A N 1
ATOM 757 C CA . GLY A 1 114 ? -7.961 9.750 18.694 1.00 52.41 114 GLY A CA 1
ATOM 758 C C . GLY A 1 114 ? -7.114 9.257 19.872 1.00 52.41 114 GLY A C 1
ATOM 759 O O . GLY A 1 114 ? -6.371 10.061 20.425 1.00 52.41 114 GLY A O 1
ATOM 760 N N . GLY A 1 115 ? -7.150 7.965 20.210 1.00 54.72 115 GLY A N 1
ATOM 761 C CA . GLY A 1 115 ? -6.279 7.392 21.242 1.00 54.72 115 GLY A CA 1
ATOM 762 C C . GLY A 1 115 ? -4.829 7.204 20.770 1.00 54.72 115 GLY A C 1
ATOM 763 O O . GLY A 1 115 ? -4.585 6.860 19.612 1.00 54.72 115 GLY A O 1
ATOM 764 N N . GLN A 1 116 ? -3.860 7.378 21.677 1.00 52.50 116 GLN A N 1
ATOM 765 C CA . GLN A 1 116 ? -2.455 6.989 21.475 1.00 52.50 116 GLN A CA 1
ATOM 766 C C . GLN A 1 116 ? -2.297 5.465 21.357 1.00 52.50 116 GLN A C 1
ATOM 768 O O . GLN A 1 116 ? -1.427 4.984 20.633 1.00 52.50 116 GLN A O 1
ATOM 773 N N . VAL A 1 117 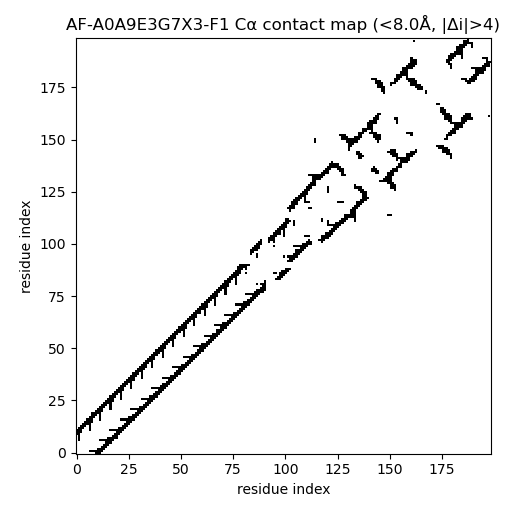? -3.174 4.716 22.027 1.00 56.19 117 VAL A N 1
ATOM 774 C CA . VAL A 1 117 ? -3.408 3.285 21.804 1.00 56.19 117 VAL A CA 1
ATOM 775 C C . VAL A 1 117 ? -4.837 3.122 21.291 1.00 56.19 117 VAL A C 1
ATOM 777 O O . VAL A 1 117 ? -5.750 3.766 21.797 1.00 56.19 117 VAL A O 1
ATOM 780 N N . ASN A 1 118 ? -5.051 2.260 20.300 1.00 60.91 118 ASN A N 1
ATOM 781 C CA . ASN A 1 118 ? -6.375 1.734 19.964 1.00 60.91 118 ASN A CA 1
ATOM 782 C C . ASN A 1 118 ? -6.356 0.224 20.270 1.00 60.91 118 ASN A C 1
AT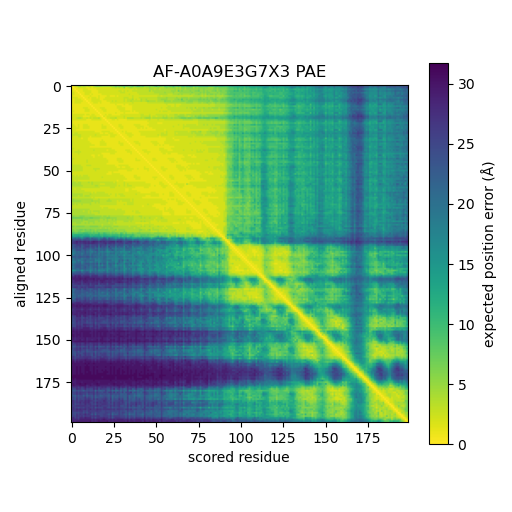OM 784 O O . ASN A 1 118 ? -5.288 -0.375 20.150 1.00 60.91 118 ASN A O 1
ATOM 788 N N . ASN A 1 119 ? -7.468 -0.406 20.666 1.00 58.12 119 ASN A N 1
ATOM 789 C CA . ASN A 1 119 ? -7.480 -1.841 20.983 1.00 58.12 119 ASN A CA 1
ATOM 790 C C . ASN A 1 119 ? -8.837 -2.541 20.739 1.00 58.12 119 ASN A C 1
ATOM 792 O O . ASN A 1 119 ? -9.864 -2.146 21.292 1.00 58.12 119 ASN A O 1
ATOM 796 N N . GLY A 1 120 ? -8.818 -3.635 19.967 1.00 57.59 120 GLY A N 1
ATOM 797 C CA . GLY A 1 120 ? -9.863 -4.673 19.940 1.00 57.59 120 GLY A CA 1
ATOM 798 C C . GLY A 1 120 ? -11.068 -4.447 19.017 1.00 57.59 120 GLY A C 1
ATOM 799 O O . GLY A 1 120 ? -11.958 -5.298 18.966 1.00 57.59 120 GLY A O 1
ATOM 800 N N . ILE A 1 121 ? -11.113 -3.336 18.281 1.00 68.00 121 ILE A N 1
ATOM 801 C CA . ILE A 1 121 ? -12.238 -2.928 17.423 1.00 68.00 121 ILE A CA 1
ATOM 802 C C . ILE A 1 121 ? -12.473 -3.976 16.326 1.00 68.00 121 ILE A C 1
ATOM 804 O O . ILE A 1 121 ? -11.675 -4.064 15.391 1.00 68.00 121 ILE A O 1
ATOM 808 N N . SER A 1 122 ? -13.542 -4.781 16.422 1.00 65.56 122 SER A N 1
ATOM 809 C CA . SER A 1 122 ? -13.675 -5.950 15.545 1.00 65.56 122 SER A CA 1
ATOM 810 C C . SER A 1 122 ? -15.093 -6.410 15.185 1.00 65.56 122 SER A C 1
ATOM 812 O O . SER A 1 122 ? -16.024 -6.362 15.981 1.00 65.56 122 SER A O 1
ATOM 814 N N . GLY A 1 123 ? -15.274 -6.842 13.930 1.00 67.62 123 GLY A N 1
ATOM 815 C CA . GLY A 1 123 ? -16.575 -7.205 13.346 1.00 67.62 123 GLY A CA 1
ATOM 816 C C . GLY A 1 123 ? -16.891 -6.398 12.082 1.00 67.62 123 GLY A C 1
ATOM 817 O O . GLY A 1 123 ? -16.017 -6.248 11.228 1.00 67.62 123 GLY A O 1
ATOM 818 N N . VAL A 1 124 ? -18.116 -5.874 11.955 1.00 66.25 124 VAL A N 1
ATOM 819 C CA . VAL A 1 124 ? -18.570 -5.089 10.788 1.00 66.25 124 VAL A CA 1
ATOM 820 C C . VAL A 1 124 ? -19.134 -3.734 11.229 1.00 66.25 124 VAL A C 1
ATOM 822 O O . VAL A 1 124 ? -20.116 -3.706 11.966 1.00 66.25 124 VAL A O 1
ATOM 825 N N . GLY A 1 125 ? -18.559 -2.627 10.745 1.00 65.19 125 GLY A N 1
ATOM 826 C CA . GLY A 1 125 ? -19.047 -1.258 10.997 1.00 65.19 125 GLY A CA 1
ATOM 827 C C . GLY A 1 125 ? -18.699 -0.656 12.369 1.00 65.19 125 GLY A C 1
ATOM 828 O O . GLY A 1 125 ? -19.362 0.279 12.823 1.00 65.19 125 GLY A O 1
ATOM 829 N N . ASN A 1 126 ? -17.670 -1.177 13.035 1.00 65.69 126 ASN A N 1
ATOM 830 C CA . ASN A 1 126 ? -17.221 -0.767 14.366 1.00 65.69 126 ASN A CA 1
ATOM 831 C C . ASN A 1 126 ? -16.587 0.626 14.365 1.00 65.69 126 ASN A C 1
ATOM 833 O O . ASN A 1 126 ? -15.736 0.888 13.516 1.00 65.69 126 ASN A O 1
ATOM 837 N N . ARG A 1 127 ? -16.873 1.482 15.359 1.00 66.81 127 ARG A N 1
ATOM 838 C CA . ARG A 1 127 ? -16.140 2.753 15.538 1.00 66.81 127 ARG A CA 1
ATOM 839 C C . ARG A 1 127 ? -15.793 3.071 16.995 1.00 66.81 127 ARG A C 1
ATOM 841 O O . ARG A 1 127 ? -16.654 2.939 17.855 1.00 66.81 127 ARG A O 1
ATOM 848 N N . ALA A 1 128 ? -14.570 3.557 17.229 1.00 65.19 128 ALA A N 1
ATOM 849 C CA . ALA A 1 128 ? -14.091 4.104 18.505 1.00 65.19 128 ALA A CA 1
ATOM 850 C C . ALA A 1 128 ? -13.406 5.462 18.299 1.00 65.19 128 ALA A C 1
ATOM 852 O O . ALA A 1 128 ? -12.635 5.621 17.344 1.00 65.19 128 ALA A O 1
ATOM 853 N N . SER A 1 129 ? -13.630 6.420 19.206 1.00 57.88 129 SER A N 1
ATOM 854 C CA . SER A 1 129 ? -12.933 7.709 19.139 1.00 57.88 129 SER A CA 1
ATOM 855 C C . SER A 1 129 ? -12.804 8.479 20.458 1.00 57.88 129 SER A C 1
ATOM 857 O O . SER A 1 129 ? -13.797 8.653 21.168 1.00 57.88 129 SER A O 1
ATOM 859 N N . GLY A 1 130 ? -11.617 9.049 20.705 1.00 50.41 130 GLY A N 1
ATOM 860 C CA . GLY A 1 130 ? -11.273 9.969 21.803 1.00 50.41 130 GLY A CA 1
ATOM 861 C C . GLY A 1 130 ? -10.345 9.368 22.870 1.00 50.41 130 GLY A C 1
ATOM 862 O O . GLY A 1 130 ? -9.714 8.343 22.632 1.00 50.41 130 GLY A O 1
ATOM 863 N N . GLY A 1 131 ? -10.276 10.003 24.049 1.00 52.34 131 GLY A N 1
ATOM 864 C CA . GLY A 1 131 ? -9.402 9.590 25.160 1.00 52.34 131 GLY A CA 1
ATOM 865 C C . GLY A 1 131 ? -7.899 9.680 24.842 1.00 52.34 131 GLY A C 1
ATOM 866 O O . GLY A 1 131 ? -7.506 10.118 23.763 1.00 52.34 131 GLY A O 1
ATOM 867 N N . ALA A 1 132 ? -7.048 9.251 25.779 1.00 50.84 132 ALA A N 1
ATOM 868 C CA . ALA A 1 132 ? -5.654 8.904 25.481 1.00 50.84 132 ALA A CA 1
ATOM 869 C C . ALA A 1 132 ? -5.532 7.451 24.973 1.00 50.84 132 ALA A C 1
ATOM 871 O O . ALA A 1 132 ? -4.549 7.114 24.318 1.00 50.84 132 ALA A O 1
ATOM 872 N N . GLU A 1 133 ? -6.555 6.618 25.180 1.00 53.12 133 GLU A N 1
ATOM 873 C CA . GLU A 1 133 ? -6.726 5.311 24.538 1.00 53.12 133 GLU A CA 1
ATOM 874 C C . GLU A 1 133 ? -8.134 5.159 23.940 1.00 53.12 133 GLU A C 1
ATOM 876 O O . GLU A 1 133 ? -9.100 5.682 24.485 1.00 53.12 133 GLU A O 1
ATOM 881 N N . ASN A 1 134 ? -8.246 4.402 22.848 1.00 55.41 134 ASN A N 1
ATOM 882 C CA . ASN A 1 134 ? -9.483 3.979 22.193 1.00 55.41 134 ASN A CA 1
ATOM 883 C C . ASN A 1 134 ? -9.673 2.471 22.384 1.00 55.41 134 ASN A C 1
ATOM 885 O O . ASN A 1 134 ? -9.082 1.661 21.668 1.00 55.41 134 ASN A O 1
ATOM 889 N N . VAL A 1 135 ? -10.541 2.077 23.297 1.00 53.84 135 VAL A N 1
ATOM 890 C CA . VAL A 1 135 ? -11.091 0.715 23.348 1.00 53.84 135 VAL A CA 1
ATOM 891 C C . VAL A 1 135 ? -12.458 0.747 22.639 1.00 53.84 135 VAL A C 1
ATOM 893 O O . VAL A 1 135 ? -12.981 1.831 22.399 1.00 53.84 135 VAL A O 1
ATOM 896 N N . SER A 1 136 ? -13.098 -0.405 22.399 1.00 54.50 136 SER A N 1
ATOM 897 C CA . SER A 1 136 ? -14.566 -0.519 22.194 1.00 54.50 136 SER A CA 1
ATOM 898 C C . SER A 1 136 ? -15.164 -0.070 20.841 1.00 54.50 136 SER A C 1
ATOM 900 O O . SER A 1 136 ? -14.890 1.013 20.361 1.00 54.50 136 SER A O 1
ATOM 902 N N . VAL A 1 137 ? -16.242 -0.681 20.346 1.00 61.03 137 VAL A N 1
ATOM 903 C CA . VAL A 1 137 ? -16.361 -1.938 19.561 1.00 61.03 137 VAL A CA 1
ATOM 904 C C . VAL A 1 137 ? -17.845 -2.028 19.162 1.00 61.03 137 VAL A C 1
ATOM 906 O O . VAL A 1 137 ? -18.682 -2.109 20.057 1.00 61.03 137 VAL A O 1
ATOM 909 N N . SER A 1 138 ? -18.206 -1.999 17.869 1.00 48.75 138 SER A N 1
ATOM 910 C CA . SER A 1 138 ? -19.603 -2.165 17.414 1.00 48.75 138 SER A CA 1
ATOM 911 C C . SER A 1 138 ? -19.864 -2.995 16.136 1.00 48.75 138 SER A C 1
ATOM 913 O O . SER A 1 138 ? -19.755 -2.483 15.026 1.00 48.75 138 SER A O 1
ATOM 915 N N . GLY A 1 139 ? -20.355 -4.228 16.305 1.00 56.81 139 GLY A N 1
ATOM 916 C CA . GLY A 1 139 ? -21.138 -5.015 15.340 1.00 56.81 139 GLY A CA 1
ATOM 917 C C . GLY A 1 139 ? -22.356 -5.671 16.027 1.00 56.81 139 GLY A C 1
ATOM 918 O O . GLY A 1 139 ? -23.392 -5.027 16.200 1.00 56.81 139 GLY A O 1
ATOM 919 N N . PHE A 1 140 ? -22.207 -6.926 16.470 1.00 52.81 140 PHE A N 1
ATOM 920 C CA . PHE A 1 140 ? -22.988 -7.524 17.571 1.00 52.81 140 PHE A CA 1
ATOM 921 C C . PHE A 1 140 ? -22.072 -7.627 18.812 1.00 52.81 140 PHE A C 1
ATOM 923 O O . PHE A 1 140 ? -20.875 -7.858 18.649 1.00 52.81 140 PHE A O 1
ATOM 930 N N . PHE A 1 141 ? -22.639 -7.555 20.021 1.00 51.25 141 PHE A N 1
ATOM 931 C CA . PHE A 1 141 ? -21.974 -7.641 21.336 1.00 51.25 141 PHE A CA 1
ATOM 932 C C . PHE A 1 141 ? -21.034 -6.470 21.674 1.00 51.25 141 PHE A C 1
ATOM 934 O O . PHE A 1 141 ? -19.860 -6.618 22.021 1.00 51.25 141 PHE A O 1
ATOM 941 N N . ASN A 1 142 ? -21.585 -5.265 21.567 1.00 53.16 142 ASN A N 1
ATOM 942 C CA . ASN A 1 142 ? -20.827 -4.031 21.408 1.00 53.16 142 ASN A CA 1
ATOM 943 C C . ASN A 1 142 ? -20.512 -3.412 22.776 1.00 53.16 142 ASN A C 1
ATOM 945 O O . ASN A 1 142 ? -21.426 -3.068 23.518 1.00 53.16 142 ASN A O 1
ATOM 949 N N . THR A 1 143 ? -19.237 -3.311 23.155 1.00 54.34 143 THR A N 1
ATOM 950 C CA . THR A 1 143 ? -18.853 -3.189 24.577 1.00 54.34 143 THR A CA 1
ATOM 951 C C . THR A 1 143 ? -17.948 -1.981 24.821 1.00 54.34 143 THR A C 1
ATOM 953 O O . THR A 1 143 ? -16.893 -1.935 24.202 1.00 54.34 143 THR A O 1
ATOM 956 N N . PHE A 1 144 ? -18.374 -1.030 25.673 1.00 59.25 144 PHE A N 1
ATOM 957 C CA . PHE A 1 144 ? -17.945 0.385 25.791 1.00 59.25 144 PHE A CA 1
ATOM 958 C C . PHE A 1 144 ? -17.419 0.775 27.206 1.00 59.25 144 PHE A C 1
ATOM 960 O O . PHE A 1 144 ? -18.152 0.663 28.185 1.00 59.25 144 PHE A O 1
ATOM 967 N N . THR A 1 145 ? -16.223 1.374 27.325 1.00 54.41 145 THR A N 1
ATOM 968 C CA . THR A 1 145 ? -15.747 2.080 28.546 1.00 54.41 145 THR A CA 1
ATOM 969 C C . THR A 1 145 ? -15.025 3.384 28.170 1.00 54.41 145 THR A C 1
ATOM 971 O O . THR A 1 145 ? -14.013 3.317 27.482 1.00 54.41 145 THR A O 1
ATOM 974 N N . ALA A 1 146 ? -15.526 4.560 28.604 1.00 52.97 146 ALA A N 1
ATOM 975 C CA . ALA A 1 146 ? -15.156 5.857 27.999 1.00 52.97 146 ALA A CA 1
ATOM 976 C C . ALA A 1 146 ? -15.008 7.152 28.843 1.00 52.97 146 ALA A C 1
ATOM 978 O O . ALA A 1 146 ? -15.936 7.956 28.887 1.00 52.97 146 ALA A O 1
ATOM 979 N N . GLY A 1 147 ? -13.850 7.437 29.435 1.00 49.09 147 GLY A N 1
ATOM 980 C CA . GLY A 1 147 ? -13.594 8.723 30.093 1.00 49.09 147 GLY A CA 1
ATOM 981 C C . GLY A 1 147 ? -12.340 9.480 29.672 1.00 49.09 147 GLY A C 1
ATOM 982 O O . GLY A 1 147 ? -11.602 9.067 28.784 1.00 49.09 147 GLY A O 1
ATOM 983 N N . ASN A 1 148 ? -12.105 10.564 30.416 1.00 47.09 148 ASN A N 1
ATOM 984 C CA . ASN A 1 148 ? -10.967 11.487 30.514 1.00 47.09 148 ASN A CA 1
ATOM 985 C C . ASN A 1 148 ? -9.630 11.030 29.895 1.00 47.09 148 ASN A C 1
ATOM 987 O O . ASN A 1 148 ? -8.910 11.823 29.296 1.00 47.09 148 ASN A O 1
ATOM 991 N N . TYR A 1 149 ? -9.285 9.753 30.074 1.00 48.06 149 TYR A N 1
ATOM 992 C CA . TYR A 1 149 ? -8.024 9.148 29.648 1.00 48.06 149 TYR A CA 1
ATOM 993 C C . TYR A 1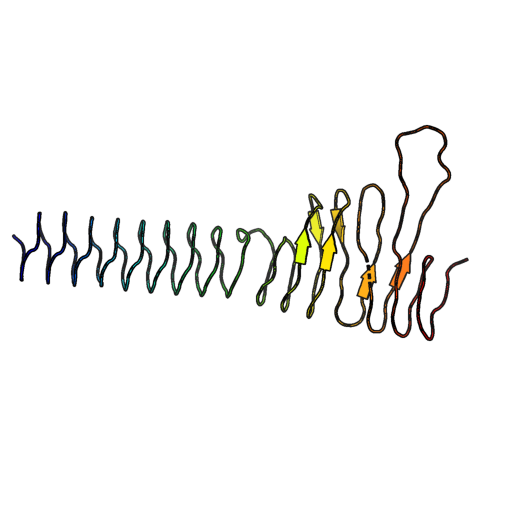 149 ? -8.189 7.917 28.735 1.00 48.06 149 TYR A C 1
ATOM 995 O O . TYR A 1 149 ? -7.240 7.542 28.060 1.00 48.06 149 TYR A O 1
ATOM 1003 N N . ILE A 1 150 ? -9.363 7.284 28.668 1.00 46.12 150 ILE A N 1
ATOM 1004 C CA . ILE A 1 150 ? -9.610 6.025 27.937 1.00 46.12 150 ILE A CA 1
ATOM 1005 C C . ILE A 1 150 ? -11.042 6.074 27.401 1.00 46.12 150 ILE A C 1
ATOM 1007 O O . ILE A 1 150 ? -11.965 5.922 28.195 1.00 46.12 150 ILE A O 1
ATOM 1011 N N . ASN A 1 151 ? -11.244 6.282 26.097 1.00 54.66 151 ASN A N 1
ATOM 1012 C CA . ASN A 1 151 ? -12.560 6.249 25.459 1.00 54.66 151 ASN A CA 1
ATOM 1013 C C . ASN A 1 151 ? -12.964 4.851 24.972 1.00 54.66 151 ASN A C 1
ATOM 1015 O O . ASN A 1 151 ? -12.134 3.976 24.727 1.00 54.66 151 ASN A O 1
ATOM 1019 N N . GLY A 1 152 ? -14.270 4.694 24.752 1.00 55.88 152 GLY A N 1
ATOM 1020 C CA . GLY A 1 152 ? -14.854 3.523 24.121 1.00 55.88 152 GLY A CA 1
ATOM 1021 C C . GLY A 1 152 ? -16.375 3.469 24.236 1.00 55.88 152 GLY A C 1
ATOM 1022 O O . GLY A 1 152 ? -16.895 3.317 25.334 1.00 55.88 152 GLY A O 1
ATOM 1023 N N . TYR A 1 153 ? -17.092 3.586 23.116 1.00 50.91 153 TYR A N 1
ATOM 1024 C CA . TYR A 1 153 ? -18.555 3.791 23.073 1.00 50.91 153 TYR A CA 1
ATOM 1025 C C . TYR A 1 153 ? -19.349 2.694 22.113 1.00 50.91 153 TYR A C 1
ATOM 1027 O O . TYR A 1 153 ? -18.619 3.027 21.112 1.00 50.91 153 TYR A O 1
ATOM 1035 N N . GLY A 1 154 ? -21.102 1.182 22.442 1.00 60.94 154 GLY A N 1
ATOM 1036 C CA . GLY A 1 154 ? -21.998 0.128 21.830 1.00 60.94 154 GLY A CA 1
ATOM 1037 C C . GLY A 1 154 ? -23.429 0.549 21.464 1.00 60.94 154 GLY A C 1
ATOM 1038 O O . GLY A 1 154 ? -24.143 1.196 22.233 1.00 60.94 154 GLY A O 1
ATOM 1039 N N . SER A 1 155 ? -23.851 0.083 20.286 1.00 49.44 155 SER A N 1
ATOM 1040 C CA . SER A 1 155 ? -25.224 0.033 19.747 1.00 49.44 155 SER A CA 1
ATOM 1041 C C . SER A 1 155 ? -25.613 -1.429 19.439 1.00 49.44 155 SER A C 1
ATOM 1043 O O . SER A 1 155 ? -24.839 -2.321 19.748 1.00 49.44 155 SER A O 1
ATOM 1045 N N . GLY A 1 156 ? -26.735 -1.741 18.776 1.00 63.78 156 GLY A N 1
ATOM 1046 C CA . GLY A 1 156 ? -26.940 -3.085 18.187 1.00 63.78 156 GLY A CA 1
ATOM 1047 C C . GLY A 1 156 ? -27.550 -4.140 19.126 1.00 63.78 156 GLY A C 1
ATOM 1048 O O . GLY A 1 156 ? -28.682 -3.967 19.574 1.00 63.78 156 GLY A O 1
ATOM 1049 N N . ILE A 1 157 ? -26.859 -5.262 19.394 1.00 57.41 157 ILE A N 1
ATOM 1050 C CA . ILE A 1 157 ? -27.388 -6.407 20.180 1.00 57.41 157 ILE A CA 1
ATOM 1051 C C . ILE A 1 157 ? -26.308 -7.021 21.096 1.00 57.41 157 ILE A C 1
ATOM 1053 O O . ILE A 1 157 ? -25.352 -7.593 20.583 1.00 57.41 157 ILE A O 1
ATOM 1057 N N . GLY A 1 158 ? -26.514 -6.992 22.419 1.00 55.34 158 GLY A N 1
ATOM 1058 C CA . GLY A 1 158 ? -25.703 -7.658 23.449 1.00 55.34 158 GLY A CA 1
ATOM 1059 C C . GLY A 1 158 ? -24.652 -6.771 24.134 1.00 55.34 158 GLY A C 1
ATOM 1060 O O . GLY A 1 158 ? -23.509 -7.195 24.289 1.00 55.34 158 GLY A O 1
ATOM 1061 N N . ASN A 1 159 ? -24.988 -5.526 24.475 1.00 62.34 159 ASN A N 1
ATOM 1062 C CA . ASN A 1 159 ? -24.020 -4.422 24.513 1.00 62.34 159 ASN A CA 1
ATOM 1063 C C . ASN A 1 159 ? -23.736 -3.942 25.947 1.00 62.34 159 ASN A C 1
ATOM 1065 O O . ASN A 1 159 ? -24.654 -3.536 26.651 1.00 62.34 159 ASN A O 1
ATOM 1069 N N . THR A 1 160 ? -22.482 -3.971 26.403 1.00 61.28 160 THR A N 1
ATOM 1070 C CA . THR A 1 160 ? -22.137 -3.705 27.818 1.00 61.28 160 THR A CA 1
ATOM 1071 C C . THR A 1 160 ? -21.243 -2.477 27.984 1.00 61.28 160 THR A C 1
ATOM 1073 O O . THR A 1 160 ? -20.241 -2.362 27.289 1.00 61.28 160 THR A O 1
ATOM 1076 N N . GLY A 1 161 ? -21.535 -1.576 28.923 1.00 63.41 161 GLY A N 1
ATOM 1077 C CA . GLY A 1 161 ? -20.668 -0.433 29.215 1.00 63.41 161 GLY A CA 1
ATOM 1078 C C . GLY A 1 161 ? -20.981 0.279 30.525 1.00 63.41 161 GLY A C 1
ATOM 1079 O O . GLY A 1 161 ? -22.146 0.419 30.898 1.00 63.41 161 GLY A O 1
ATOM 1080 N N . LEU A 1 162 ? -19.928 0.687 31.245 1.00 58.41 162 LEU A N 1
ATOM 1081 C CA . LEU A 1 162 ? -20.034 1.303 32.571 1.00 58.41 162 LEU A CA 1
ATOM 1082 C C . LEU A 1 162 ? -19.419 2.702 32.662 1.00 58.41 162 LEU A C 1
ATOM 1084 O O . LEU A 1 162 ? -18.305 2.941 32.191 1.00 58.41 162 LEU A O 1
ATOM 1088 N N . ALA A 1 163 ? -20.117 3.565 33.403 1.00 58.22 163 ALA A N 1
ATOM 1089 C CA . ALA A 1 163 ? -19.706 4.880 33.875 1.00 58.22 163 ALA A CA 1
ATOM 1090 C C . ALA A 1 163 ? -18.991 4.871 35.235 1.00 58.22 163 ALA A C 1
ATOM 1092 O O . ALA A 1 163 ? -19.221 3.989 36.064 1.00 58.22 163 ALA A O 1
ATOM 1093 N N . LEU A 1 164 ? -18.147 5.886 35.464 1.00 51.38 164 LEU A N 1
ATOM 1094 C CA . LEU A 1 164 ? -17.328 6.068 36.668 1.00 51.38 164 LEU A CA 1
ATOM 1095 C C . LEU A 1 164 ? -17.106 7.568 36.982 1.00 51.38 164 LEU A C 1
ATOM 1097 O O . LEU A 1 164 ? -15.984 8.071 37.075 1.00 51.38 164 LEU A O 1
ATOM 1101 N N . SER A 1 165 ? -18.198 8.322 37.112 1.00 46.91 165 SER A N 1
ATOM 1102 C CA . SER A 1 165 ? -18.151 9.765 37.366 1.00 46.91 165 SER A CA 1
ATOM 1103 C C . SER A 1 165 ? -17.896 10.067 38.847 1.00 46.91 165 SER A C 1
ATOM 1105 O O . SER A 1 165 ? -18.796 9.933 39.676 1.00 46.91 165 SER A O 1
ATOM 1107 N N . LEU A 1 166 ? -16.689 10.527 39.179 1.00 46.16 166 LEU A N 1
ATOM 1108 C CA . LEU A 1 166 ? -16.419 11.197 40.454 1.00 46.16 166 LEU A CA 1
ATOM 1109 C C . LEU A 1 166 ? -16.761 12.697 40.349 1.00 46.16 166 LEU A C 1
ATOM 1111 O O . LEU A 1 166 ? -16.582 13.276 39.275 1.00 46.16 166 LEU A O 1
ATOM 1115 N N . PRO A 1 167 ? -17.235 13.340 41.434 1.0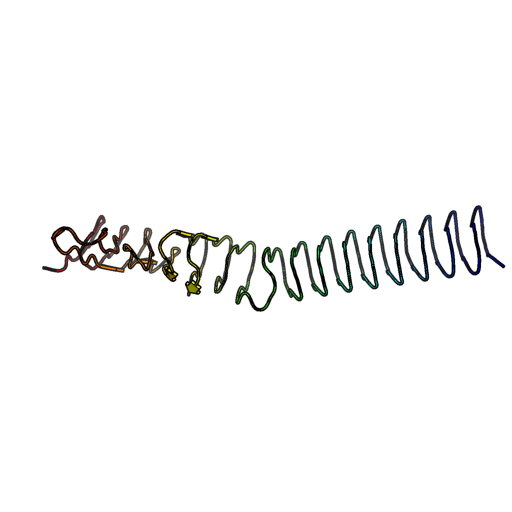0 43.84 167 PRO A N 1
ATOM 1116 C CA . PRO A 1 167 ? -17.478 14.779 41.448 1.00 43.84 167 PRO A CA 1
ATOM 1117 C C . PRO A 1 167 ? -16.168 15.571 41.335 1.00 43.84 167 PRO A C 1
ATOM 1119 O O . PRO A 1 167 ? -15.142 15.190 41.902 1.00 43.84 167 PRO A O 1
ATOM 1122 N N . ASP A 1 168 ? -16.224 16.694 40.620 1.00 47.81 168 ASP A N 1
ATOM 1123 C CA . ASP A 1 168 ? -15.092 17.602 40.434 1.00 47.81 168 ASP A CA 1
ATOM 1124 C C . ASP A 1 168 ? -14.748 18.337 41.744 1.00 47.81 168 ASP A C 1
ATOM 1126 O O . ASP A 1 168 ? -15.553 19.100 42.281 1.00 47.81 168 ASP A O 1
ATOM 1130 N N . PHE A 1 169 ? -13.535 18.099 42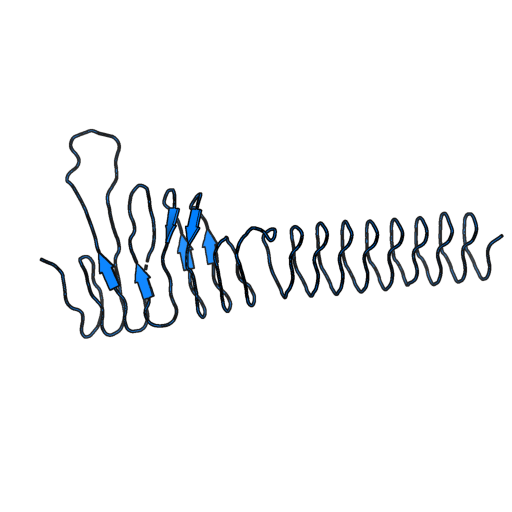.248 1.00 47.28 169 PHE A N 1
ATOM 1131 C CA . PHE A 1 169 ? -12.959 18.754 43.428 1.00 47.28 169 PHE A CA 1
ATOM 1132 C C . PHE A 1 169 ? -11.866 19.785 43.069 1.00 47.28 169 PHE A C 1
ATOM 1134 O O . PHE A 1 169 ? -11.028 20.120 43.906 1.00 47.28 169 PHE A O 1
ATOM 1141 N N . GLY A 1 170 ? -11.852 20.306 41.838 1.00 39.44 170 GLY A N 1
ATOM 1142 C CA . GLY A 1 170 ? -10.916 21.348 41.403 1.00 39.44 170 GLY A CA 1
ATOM 1143 C C . GLY A 1 170 ? -9.528 20.833 41.009 1.00 39.44 170 GLY A C 1
ATOM 1144 O O . GLY A 1 170 ? -8.561 21.594 41.031 1.00 39.44 170 GLY A O 1
ATOM 1145 N N . LEU A 1 171 ? -9.423 19.554 40.638 1.00 46.00 171 LEU A N 1
ATOM 1146 C CA . LEU A 1 171 ? -8.262 18.987 39.941 1.00 46.00 171 LEU A CA 1
ATOM 1147 C C . LEU A 1 171 ? -8.651 18.718 38.474 1.00 46.00 171 LEU A C 1
ATOM 1149 O O . LEU A 1 171 ? -9.808 18.378 38.236 1.00 46.00 171 LEU A O 1
ATOM 1153 N N . PRO A 1 172 ? -7.743 18.868 37.487 1.00 37.53 172 PRO A N 1
ATOM 1154 C CA . PRO A 1 172 ? -8.122 18.940 36.070 1.00 37.53 172 PRO A CA 1
ATOM 1155 C C . PRO A 1 172 ? -8.999 17.774 35.573 1.00 37.53 172 PRO A C 1
ATOM 1157 O O . PRO A 1 172 ? -8.561 16.623 35.516 1.00 37.53 172 PRO A O 1
ATOM 1160 N N . GLY A 1 173 ? -10.247 18.097 35.214 1.00 41.16 173 GLY A N 1
ATOM 1161 C CA . GLY A 1 173 ? -11.255 17.152 34.725 1.00 41.16 173 GLY A CA 1
ATOM 1162 C C . GLY A 1 173 ? -11.049 16.688 33.271 1.00 41.16 173 GLY A C 1
ATOM 1163 O O . GLY A 1 173 ? -10.126 17.136 32.599 1.00 41.16 173 GLY A O 1
ATOM 1164 N N . ALA A 1 174 ? -11.896 15.797 32.742 1.00 43.03 174 ALA A N 1
ATOM 1165 C CA . ALA A 1 174 ? -13.162 15.325 33.315 1.00 43.03 174 ALA A CA 1
ATOM 1166 C C . ALA A 1 174 ? -13.525 13.859 32.981 1.00 43.03 174 ALA A C 1
ATOM 1168 O O . ALA A 1 174 ? -13.464 13.445 31.829 1.00 43.03 174 ALA A O 1
ATOM 1169 N N . THR A 1 175 ? -14.025 13.153 34.006 1.00 52.84 175 THR A N 1
ATOM 1170 C CA . THR A 1 175 ? -15.093 12.124 33.959 1.00 52.84 175 THR A CA 1
ATOM 1171 C C . THR A 1 175 ? -14.886 10.818 33.178 1.00 52.84 175 THR A C 1
ATOM 1173 O O . THR A 1 175 ? -14.324 10.773 32.097 1.00 52.84 175 THR A O 1
ATOM 1176 N N . TYR A 1 176 ? -15.448 9.742 33.728 1.00 47.59 176 TYR A N 1
ATOM 1177 C CA . TYR A 1 176 ? -15.660 8.419 33.129 1.00 47.59 176 TYR A CA 1
ATOM 1178 C C . TYR A 1 176 ? -17.170 8.082 33.270 1.00 47.59 176 TYR A C 1
ATOM 1180 O O . TYR A 1 176 ? -17.810 8.594 34.182 1.00 47.59 176 TYR A O 1
ATOM 1188 N N . SER A 1 177 ? -17.837 7.239 32.475 1.00 52.81 177 SER A N 1
ATOM 1189 C CA . SER A 1 177 ? -17.419 6.474 31.292 1.00 52.81 177 SER A CA 1
ATOM 1190 C C . SER A 1 177 ? -18.609 5.816 30.551 1.00 52.81 177 SER A C 1
ATOM 1192 O O . SER A 1 177 ? -19.728 5.854 31.036 1.00 52.81 177 SER A O 1
ATOM 1194 N N . GLY A 1 178 ? -18.368 5.169 29.403 1.00 50.38 178 GLY A N 1
ATOM 1195 C CA . GLY A 1 178 ? -18.983 3.883 29.024 1.00 50.38 178 GLY A CA 1
ATOM 1196 C C . GLY A 1 178 ? -20.511 3.798 29.062 1.00 50.38 178 GLY A C 1
ATOM 1197 O O . GLY A 1 178 ? -21.074 3.143 29.933 1.00 50.38 178 GLY A O 1
ATOM 1198 N N . SER A 1 179 ? -21.170 4.384 28.068 1.00 57.06 179 SER A N 1
ATOM 1199 C CA . SER A 1 179 ? -22.593 4.140 27.796 1.00 57.06 179 SER A CA 1
ATOM 1200 C C . SER A 1 179 ? -22.808 2.818 27.037 1.00 57.06 179 SER A C 1
ATOM 1202 O O . SER A 1 179 ? -21.869 2.335 26.420 1.00 57.06 179 SER A O 1
ATOM 1204 N N . THR A 1 180 ? -24.015 2.243 26.958 1.00 61.84 180 THR A N 1
ATOM 1205 C CA . THR A 1 180 ? -24.365 1.266 25.886 1.00 61.84 180 THR A CA 1
ATOM 1206 C C . THR A 1 180 ? -25.844 1.239 25.510 1.00 61.84 180 THR A C 1
ATOM 1208 O O . THR A 1 180 ? -26.722 1.586 26.297 1.00 61.84 180 THR A O 1
ATOM 1211 N N . SER A 1 181 ? -26.127 0.814 24.274 1.00 54.91 181 SER A N 1
ATOM 1212 C CA . SER A 1 181 ? -27.456 0.869 23.661 1.00 54.91 181 SER A CA 1
ATOM 1213 C C . SER A 1 181 ? -27.746 -0.319 22.737 1.00 54.91 181 SER A C 1
ATOM 1215 O O . SER A 1 181 ? -26.818 -0.932 22.217 1.00 54.91 181 SER A O 1
ATOM 1217 N N . GLY A 1 182 ? -29.027 -0.643 22.505 1.00 68.25 182 GLY A N 1
ATOM 1218 C CA . GLY A 1 182 ? -29.449 -1.766 21.644 1.00 68.25 182 GLY A CA 1
ATOM 1219 C C . GLY A 1 182 ? -30.438 -2.747 22.294 1.00 68.25 182 GLY A C 1
ATOM 1220 O O . GLY A 1 182 ? -31.258 -2.346 23.120 1.00 68.25 182 GLY A O 1
ATOM 1221 N N . PHE A 1 183 ? -30.378 -4.032 21.934 1.00 58.03 183 PHE A N 1
ATOM 1222 C CA . PHE A 1 183 ? -31.059 -5.133 22.642 1.00 58.03 183 PHE A CA 1
ATOM 1223 C C . PHE A 1 183 ? -30.109 -5.825 23.630 1.00 58.03 183 PHE A C 1
ATOM 1225 O O . PHE A 1 183 ? -28.986 -6.123 23.248 1.00 58.03 183 PHE A O 1
ATOM 1232 N N . PHE A 1 184 ? -30.578 -6.157 24.837 1.00 64.56 184 PHE A N 1
ATOM 1233 C CA . PHE A 1 184 ? -29.808 -6.780 25.929 1.00 64.56 184 PHE A CA 1
ATOM 1234 C C . PHE A 1 184 ? -28.533 -5.998 26.292 1.00 64.56 184 PHE A C 1
ATOM 1236 O O . PHE A 1 184 ? -27.438 -6.383 25.887 1.00 64.56 184 PHE A O 1
ATOM 1243 N N . ASN A 1 185 ? -28.671 -4.904 27.053 1.00 64.19 185 ASN A N 1
ATOM 1244 C CA . ASN A 1 185 ? -27.543 -4.029 27.420 1.00 64.19 185 ASN A CA 1
ATOM 1245 C C . ASN A 1 185 ? -27.249 -4.032 28.933 1.00 64.19 185 ASN A C 1
ATOM 1247 O O . ASN A 1 185 ? -28.151 -4.315 29.723 1.00 64.19 185 ASN A O 1
ATOM 1251 N N . MET A 1 186 ? -26.024 -3.715 29.366 1.00 65.38 186 MET A N 1
ATOM 1252 C CA . MET A 1 186 ? -25.645 -3.831 30.790 1.00 65.38 186 MET A CA 1
ATOM 1253 C C . MET A 1 186 ? -24.581 -2.825 31.251 1.00 65.38 186 MET A C 1
ATOM 1255 O O . MET A 1 186 ? -23.656 -2.532 30.503 1.00 65.38 186 MET A O 1
ATOM 1259 N N . GLY A 1 187 ? -24.682 -2.331 32.493 1.00 68.19 187 GLY A N 1
ATOM 1260 C CA . GLY A 1 187 ? -23.757 -1.350 33.086 1.00 68.19 187 GLY A CA 1
ATOM 1261 C C . GLY A 1 187 ? -24.418 -0.034 33.533 1.00 68.19 187 GLY A C 1
ATOM 1262 O O . GLY A 1 187 ? -25.584 -0.055 33.913 1.00 68.19 187 GLY A O 1
ATOM 1263 N N . SER A 1 188 ? -23.695 1.092 33.577 1.00 62.34 188 SER A N 1
ATOM 1264 C CA . SER A 1 188 ? -24.110 2.301 34.334 1.00 62.34 188 SER A CA 1
ATOM 1265 C C . SER A 1 188 ? -24.569 3.525 33.522 1.00 62.34 188 SER A C 1
ATOM 1267 O O . SER A 1 188 ? -25.013 4.490 34.135 1.00 62.34 188 SER A O 1
ATOM 1269 N N . ASP A 1 189 ? -24.554 3.495 32.185 1.00 61.03 189 ASP A N 1
ATOM 1270 C CA . ASP A 1 189 ? -25.216 4.522 31.354 1.00 61.03 189 ASP A CA 1
ATOM 1271 C C . ASP A 1 189 ? -25.912 3.879 30.133 1.00 61.03 189 ASP A C 1
ATOM 1273 O O . ASP A 1 189 ? -25.343 3.720 29.053 1.00 61.03 189 ASP A O 1
ATOM 1277 N N . LEU A 1 190 ? -27.138 3.378 30.332 1.00 65.25 190 LEU A N 1
ATOM 1278 C CA . LEU A 1 190 ? -27.785 2.435 29.405 1.00 65.25 190 LEU A CA 1
ATOM 1279 C C . LEU A 1 190 ? -29.003 2.997 28.675 1.00 65.25 190 LEU A C 1
ATOM 1281 O O . LEU A 1 190 ? -29.867 3.639 29.267 1.00 65.25 190 LEU A O 1
ATOM 1285 N N . SER A 1 191 ? -29.143 2.634 27.398 1.00 54.88 191 SER A N 1
ATOM 1286 C CA . SER A 1 191 ? -30.272 3.037 26.551 1.00 54.88 191 SER A CA 1
ATOM 1287 C C . SER A 1 191 ? -30.716 1.938 25.570 1.00 54.88 191 SER A C 1
ATOM 1289 O O . SER A 1 191 ? -30.326 1.896 24.404 1.00 54.88 191 SER A O 1
ATOM 1291 N N . GLY A 1 192 ? -31.595 1.030 26.012 1.00 65.12 192 GLY A N 1
ATOM 1292 C CA . GLY A 1 192 ? -32.186 0.042 25.102 1.00 65.12 192 GLY A CA 1
ATOM 1293 C C . GLY A 1 192 ? -33.095 -1.012 25.736 1.00 65.12 192 GLY A C 1
ATOM 1294 O O . GLY A 1 192 ? -33.419 -0.956 26.924 1.00 65.12 192 GLY A O 1
ATOM 1295 N N . ILE A 1 193 ? -33.514 -1.988 24.931 1.00 57.78 193 ILE A N 1
ATOM 1296 C CA . ILE A 1 193 ? -34.534 -2.991 25.279 1.00 57.78 193 ILE A CA 1
ATOM 1297 C C . ILE A 1 193 ? -33.879 -4.187 25.986 1.00 57.78 193 ILE A C 1
ATOM 1299 O O . ILE A 1 193 ? -32.836 -4.662 25.550 1.00 57.78 193 ILE A O 1
ATOM 1303 N N . PHE A 1 194 ? -34.490 -4.681 27.072 1.00 70.31 194 PHE A N 1
ATOM 1304 C CA . PHE A 1 194 ? -33.894 -5.659 28.003 1.00 70.31 194 PHE A CA 1
ATOM 1305 C C . PHE A 1 194 ? -32.549 -5.203 28.612 1.00 70.31 194 PHE A C 1
ATOM 1307 O O . PHE A 1 194 ? -31.621 -5.997 28.741 1.00 70.31 194 PHE A O 1
ATOM 1314 N N . SER A 1 195 ? -32.429 -3.922 28.979 1.00 67.94 195 SER A N 1
ATOM 1315 C CA . SER A 1 195 ? -31.227 -3.400 29.651 1.00 67.94 195 SER A CA 1
ATOM 1316 C C . SER A 1 195 ? -31.263 -3.619 31.169 1.00 67.94 195 SER A C 1
ATOM 1318 O O . SER A 1 195 ? -32.321 -3.461 31.777 1.00 67.94 195 SER A O 1
ATOM 1320 N N . LEU A 1 196 ? -30.115 -3.919 31.785 1.00 63.66 196 LEU A N 1
ATOM 1321 C CA . LEU A 1 196 ? -29.969 -4.097 33.235 1.00 63.66 196 LEU A CA 1
ATOM 1322 C C . LEU A 1 196 ? -28.899 -3.144 33.797 1.00 63.66 196 LEU A C 1
ATOM 1324 O O . LEU A 1 196 ? -27.703 -3.329 33.567 1.00 63.66 196 LEU A O 1
ATOM 1328 N N . GLY A 1 197 ? -29.352 -2.113 34.515 1.00 62.25 197 GLY A N 1
ATOM 1329 C CA . GLY A 1 197 ? -28.493 -1.077 35.090 1.00 62.25 197 GLY A CA 1
ATOM 1330 C C . GLY A 1 197 ? -27.674 -1.552 36.294 1.00 62.25 197 GLY A C 1
ATOM 1331 O O . GLY A 1 197 ? -28.162 -2.333 37.111 1.00 62.25 197 GLY A O 1
ATOM 1332 N N . ALA A 1 198 ? -26.450 -1.042 36.420 1.00 58.25 198 ALA A N 1
ATOM 1333 C CA . ALA A 1 198 ? -25.694 -1.053 37.669 1.00 58.25 198 ALA A CA 1
ATOM 1334 C C . ALA A 1 198 ? -26.244 0.014 38.640 1.00 58.25 198 ALA A C 1
ATOM 1336 O O . ALA A 1 198 ? -26.733 1.056 38.198 1.00 58.25 198 ALA A O 1
ATOM 1337 N N . LEU A 1 199 ? -26.171 -0.276 39.944 1.00 51.62 199 LEU A N 1
ATOM 1338 C CA . LEU A 1 199 ? -26.542 0.616 41.056 1.00 51.62 199 LEU A CA 1
ATOM 1339 C C . LEU A 1 199 ? -25.325 1.388 41.582 1.00 51.62 199 LEU A C 1
ATOM 1341 O O . LEU A 1 199 ? -24.229 0.784 41.583 1.00 51.62 199 LEU A O 1
#

Foldseek 3Di:
DEDEECEEDECEYEYNEYHHCEYYENEYEENEDEYCHYEENEYYENEYDYCEYYECEYHECEYEYNEYDENEYYENDYEYNHYDENHPYHPVQPEEDYCEEDRQAYDENEYEDAAPEEHDAYDYNHYFHHAVYTYWYEDELTEWKDFNHYGYEEEAYNYEFEWDFDDDPPDDDDGIDTEYYYHCYEYDHYYYHVYDYDD

Radius of gyration: 25.04 Å; Cα contacts (8 Å, |Δi|>4): 746; chains: 1; bounding box: 57×29×75 Å

Nearest PDB structures (foldseek):
  3ult-assembly2_B  TM=2.549E-01  e=2.262E-02  Lolium perenne
  1m8n-assembly3_C  TM=1.630E-01  e=1.417E+00  Choristoneura fumiferana
  4g3q-assembly1_A  TM=1.056E-01  e=1.013E+00  Mycobacterium tuberculosis

Secondary structure (DSSP, 8-state):
--EEES--SBS-EEES-EEES-EEES-EEES-EEES-EEES-EEES-EEES-EEES-EEES-EEES-EEES-EEES-EEES-EEES--S-BTB--EEES-BSSSEEEES-EEES-SEEE-EEEES-EEE-BSEEE---SSS--B--BTTEE----SBS-EE----PPP-SSS-------EEEES-EESSEEEET-EE--

pLDDT: mean 75.31, std 19.7, range [37.53, 98.75]

Mean predicted aligned error: 13.1 Å